Protein 2GVI (pdb70)

Radius of gyration: 20.42 Å; Cα contacts (8 Å, |Δi|>4): 307; chains: 1; bounding box: 55×47×40 Å

Foldseek 3Di:
DDDDLRADPVLCVVLVFFDLLCLLLQLLVQCVVVVHQADPAQFKAKEAADPPDSCSNVSNNCVNRVQDVVRLRYYYPPRPFRKMWIDGPPFFIKIKGFDPVLCVLCVLQVQVVVCVVVPHDRVRRDCVNGSSSSNVVSPDDSVVTIDMDTHDPDDDDTDDDADDWDQAPPPRDTDTPVQFDADPRGTHHPVRVVD

B-factor: mean 34.65, std 9.11, range [14.71, 76.02]

Structure (mmCIF, N/CA/C/O backbone):
data_2GVI
#
_entry.id   2GVI
#
_cell.length_a   78.680
_cell.length_b   97.650
_cell.length_c   75.270
_cell.angle_alpha   90.00
_cell.angle_beta   90.00
_cell.angle_gamma   90.00
#
_symmetry.space_group_name_H-M   'I 2 2 2'
#
loop_
_entity.id
_entity.type
_entity.pdbx_description
1 polymer 'conserved hypothetical protein'
2 non-polymer 'ZINC ION'
3 non-polymer 'UNKNOWN LIGAND'
4 non-polymer 1,2-ETHANEDIOL
5 non-polymer 'ACETIC ACID'
6 water water
#
loop_
_atom_site.group_PDB
_atom_site.id
_atom_site.type_symbol
_atom_site.label_atom_id
_atom_site.label_alt_id
_atom_site.label_comp_id
_atom_site.label_asym_id
_atom_site.label_entity_id
_atom_site.label_seq_id
_atom_site.pdbx_PDB_ins_code
_atom_site.Cartn_x
_atom_site.Cartn_y
_atom_site.Cartn_z
_atom_site.occupancy
_atom_site.B_iso_or_equiv
_atom_site.auth_seq_id
_atom_site.auth_comp_id
_atom_site.auth_asym_id
_atom_site.auth_atom_id
_atom_site.pdbx_PDB_model_num
ATOM 6 N N . GLU A 1 3 ? 38.481 39.776 4.037 1.00 63.75 2 GLU A N 1
ATOM 7 C CA . GLU A 1 3 ? 37.465 39.934 5.110 1.00 63.08 2 GLU A CA 1
ATOM 8 C C . GLU A 1 3 ? 36.273 40.864 4.782 1.00 61.26 2 GLU A C 1
ATOM 9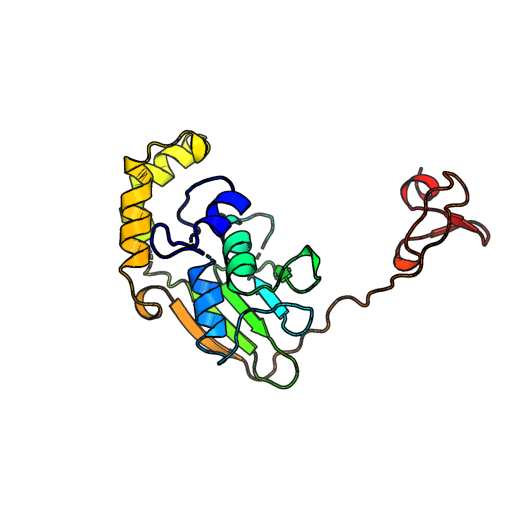 O O . GLU A 1 3 ? 36.304 42.059 5.089 1.00 62.41 2 GLU A O 1
ATOM 11 N N . LYS A 1 4 ? 35.225 40.297 4.181 1.00 57.83 3 LYS A N 1
ATOM 12 C CA . LYS A 1 4 ? 33.985 41.024 3.842 1.00 53.97 3 LYS A CA 1
ATOM 13 C C . LYS A 1 4 ? 32.906 39.978 3.532 1.00 49.89 3 LYS A C 1
ATOM 14 O O . LYS A 1 4 ? 33.182 39.005 2.831 1.00 48.98 3 LYS A O 1
ATOM 17 N N . LEU A 1 5 ? 31.690 40.192 4.033 1.00 45.05 4 LEU A N 1
ATOM 18 C CA . LEU A 1 5 ? 30.620 39.191 3.943 1.00 41.68 4 LEU A CA 1
ATOM 19 C C . LEU A 1 5 ? 29.590 39.389 2.832 1.00 39.99 4 LEU A C 1
ATOM 20 O O . LEU A 1 5 ? 29.201 40.515 2.538 1.00 39.41 4 LEU A O 1
ATOM 25 N N . ASN A 1 6 ? 29.182 38.275 2.219 1.00 38.43 5 ASN A N 1
ATOM 26 C CA . ASN A 1 6 ? 28.100 38.201 1.229 1.00 38.01 5 ASN A CA 1
ATOM 27 C C . ASN A 1 6 ? 27.139 37.174 1.803 1.00 36.27 5 ASN A C 1
ATOM 28 O O . ASN A 1 6 ? 27.527 36.024 1.999 1.00 37.20 5 ASN A O 1
ATOM 33 N N . PHE A 1 7 ? 25.908 37.586 2.111 1.00 35.66 6 PHE A N 1
ATOM 34 C CA . PHE A 1 7 ? 24.907 36.711 2.746 1.00 35.30 6 PHE A CA 1
ATOM 35 C C . PHE A 1 7 ? 25.438 36.091 4.054 1.00 34.56 6 PHE A C 1
ATOM 36 O O . PHE A 1 7 ? 25.212 34.913 4.336 1.00 35.13 6 PHE A O 1
ATOM 44 N N . GLY A 1 8 ? 26.191 36.879 4.819 1.00 33.57 7 GLY A N 1
ATOM 45 C CA . GLY A 1 8 ? 26.767 36.425 6.080 1.00 35.12 7 GLY A CA 1
ATOM 46 C C . GLY A 1 8 ? 27.931 35.448 5.996 1.00 35.58 7 GLY A C 1
ATOM 47 O O . GLY A 1 8 ? 28.386 34.969 7.023 1.00 36.70 7 GLY A O 1
ATOM 48 N N . ILE A 1 9 ? 28.432 35.186 4.787 1.00 35.09 8 ILE A N 1
ATOM 49 C CA . ILE A 1 9 ? 29.521 34.249 4.537 1.00 35.51 8 ILE A CA 1
ATOM 50 C C . ILE A 1 9 ? 30.667 35.071 3.927 1.00 34.45 8 ILE A C 1
ATOM 51 O O . ILE A 1 9 ? 30.392 35.919 3.073 1.00 33.67 8 ILE A O 1
ATOM 56 N N . PRO A 1 10 ? 31.939 34.818 4.329 1.00 36.20 9 PRO A N 1
ATOM 57 C CA . PRO A 1 10 ? 33.002 35.631 3.739 1.00 35.45 9 PRO A CA 1
ATOM 58 C C . PRO A 1 10 ? 33.079 35.499 2.226 1.00 35.97 9 PRO A C 1
ATOM 59 O O . PRO A 1 10 ? 32.885 34.402 1.684 1.00 34.56 9 PRO A O 1
ATOM 63 N N . GLU A 1 11 ? 33.315 36.630 1.561 1.00 37.20 10 GLU A N 1
ATOM 64 C CA . GLU A 1 11 ? 33.416 36.683 0.106 1.00 38.81 10 GLU A CA 1
ATOM 65 C C . GLU A 1 11 ? 34.481 35.729 -0.422 1.00 38.67 10 GLU A C 1
ATOM 66 O O . GLU A 1 11 ? 34.297 35.136 -1.486 1.00 40.80 10 GLU A O 1
ATOM 69 N N . TRP A 1 12 ? 35.575 35.564 0.326 1.00 39.27 11 TRP A N 1
ATOM 70 C CA . TRP A 1 12 ? 36.642 34.647 -0.081 1.00 38.54 11 TRP A CA 1
ATOM 71 C C . TRP A 1 12 ? 36.194 33.192 -0.223 1.00 37.15 11 TRP A C 1
ATOM 72 O O . TRP A 1 12 ? 36.673 32.495 -1.111 1.00 35.87 11 TRP A O 1
ATOM 83 N N . ALA A 1 13 ? 35.284 32.747 0.647 1.00 37.07 12 ALA A N 1
ATOM 84 C CA . ALA A 1 13 ? 34.756 31.379 0.593 1.00 34.04 12 ALA A CA 1
ATOM 85 C C . ALA A 1 13 ? 34.031 31.106 -0.728 1.00 34.25 12 ALA A C 1
ATOM 86 O O . ALA A 1 13 ? 34.122 29.994 -1.265 1.00 32.08 12 ALA A O 1
ATOM 88 N N . PHE A 1 14 ? 33.319 32.112 -1.240 1.00 32.56 13 PHE A N 1
ATOM 89 C CA . PHE A 1 14 ? 32.671 32.020 -2.551 1.00 34.30 13 PHE A CA 1
ATOM 90 C C . PHE A 1 14 ? 33.667 32.000 -3.713 1.00 36.38 13 PHE A C 1
ATOM 91 O O . PHE A 1 14 ? 33.393 31.366 -4.728 1.00 37.56 1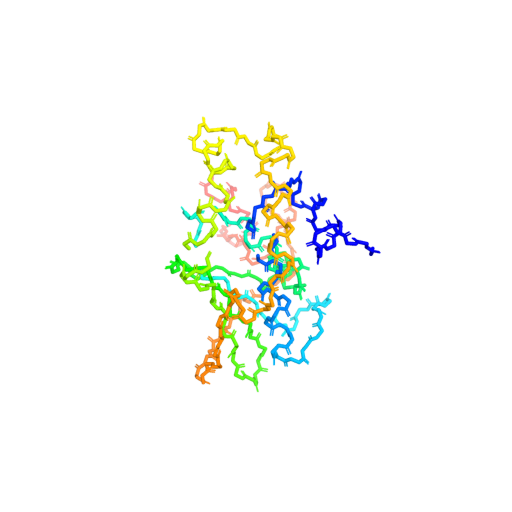3 PHE A O 1
ATOM 99 N N . GLU A 1 15 ? 34.780 32.725 -3.583 1.00 39.82 14 GLU A N 1
ATOM 100 C CA . GLU A 1 15 ? 35.834 32.713 -4.613 1.00 40.22 14 GLU A CA 1
ATOM 101 C C . GLU A 1 15 ? 36.522 31.347 -4.652 1.00 40.22 14 GLU A C 1
ATOM 102 O O . GLU A 1 15 ? 36.847 30.850 -5.735 1.00 40.79 14 GLU A O 1
ATOM 108 N N . PHE A 1 16 ? 36.746 30.746 -3.480 1.00 39.24 15 PHE A N 1
ATOM 109 C CA . PHE A 1 16 ? 37.295 29.402 -3.419 1.00 37.73 15 PHE A CA 1
ATOM 110 C C . PHE A 1 16 ? 36.376 28.398 -4.092 1.00 37.21 15 PHE A C 1
ATOM 111 O O . PHE A 1 16 ? 36.818 27.628 -4.943 1.00 36.51 15 PHE A O 1
ATOM 119 N N . HIS A 1 17 ? 35.101 28.407 -3.700 1.00 36.70 16 HIS A N 1
ATOM 120 C CA . HIS A 1 17 ? 34.127 27.448 -4.213 1.00 36.34 16 HIS A CA 1
ATOM 121 C C . HIS A 1 17 ? 33.790 27.687 -5.695 1.00 36.63 16 HIS A C 1
ATOM 122 O O . HIS A 1 17 ? 33.553 26.721 -6.433 1.00 36.48 16 HIS A O 1
ATOM 129 N N . GLY A 1 18 ? 33.742 28.960 -6.098 1.00 36.76 17 GLY A N 1
ATOM 130 C CA . GLY A 1 18 ? 33.533 29.360 -7.501 1.00 36.60 17 GLY A CA 1
ATOM 131 C C . GLY A 1 18 ? 32.136 29.801 -7.916 1.00 37.22 17 GLY A C 1
ATOM 132 O O . GLY A 1 18 ? 31.980 30.414 -8.981 1.00 36.36 17 GLY A O 1
ATOM 133 N N . HIS A 1 19 ? 31.123 29.495 -7.104 1.00 36.31 18 HIS A N 1
ATOM 134 C CA . HIS A 1 19 ? 29.744 29.842 -7.429 1.00 35.98 18 HIS A CA 1
ATOM 135 C C . HIS A 1 19 ? 28.888 29.957 -6.173 1.00 35.14 18 HIS A C 1
ATOM 136 O O . HIS A 1 19 ? 29.348 29.642 -5.065 1.00 34.57 18 HIS A O 1
ATOM 143 N N . LYS A 1 20 ? 27.645 30.395 -6.375 1.00 33.79 19 LYS A N 1
ATOM 144 C CA . LYS A 1 20 ? 26.650 30.506 -5.317 1.00 33.74 19 LYS A CA 1
ATOM 145 C C . LYS A 1 20 ? 25.711 29.284 -5.387 1.00 33.74 19 LYS A C 1
ATOM 146 O O . LYS A 1 20 ? 25.214 28.915 -6.460 1.00 32.00 19 LYS A O 1
ATOM 152 N N . CYS A 1 21 ? 25.511 28.644 -4.238 1.00 31.53 20 CYS A N 1
ATOM 153 C CA . CYS A 1 21 ? 24.594 27.514 -4.097 1.00 30.44 20 CYS A CA 1
ATOM 154 C C . CYS A 1 21 ? 24.220 27.483 -2.616 1.00 28.17 20 CYS A C 1
ATOM 155 O O . CYS A 1 21 ? 24.862 28.165 -1.831 1.00 27.54 20 CYS A O 1
ATOM 158 N N . PRO A 1 22 ? 23.139 26.779 -2.244 1.00 27.63 21 PRO A N 1
ATOM 159 C CA . PRO A 1 22 ? 22.775 26.742 -0.825 1.00 29.13 21 PRO A CA 1
ATOM 160 C C . PRO A 1 22 ? 23.688 25.931 0.098 1.00 27.88 21 PRO A C 1
ATOM 161 O O . PRO A 1 22 ? 23.828 26.285 1.256 1.00 27.35 21 PRO A O 1
ATOM 165 N N . TYR A 1 23 ? 24.327 24.890 -0.419 1.00 29.61 22 TYR A N 1
ATOM 166 C CA . TYR A 1 23 ? 25.062 23.954 0.426 1.00 28.36 22 TYR A CA 1
ATOM 167 C C . TYR A 1 23 ? 26.403 24.373 0.973 1.00 28.32 22 TYR A C 1
ATOM 168 O O . TYR A 1 23 ? 26.734 23.995 2.099 1.00 25.05 22 TYR A O 1
ATOM 185 N N . PRO A 1 25 ? 27.352 27.569 1.793 1.00 28.27 24 PRO A N 1
ATOM 186 C CA . PRO A 1 25 ? 26.982 28.365 2.970 1.00 26.03 24 PRO A CA 1
ATOM 187 C C . PRO A 1 25 ? 26.474 27.538 4.156 1.00 26.61 24 PRO A C 1
ATOM 188 O O . PRO A 1 25 ? 26.824 27.841 5.298 1.00 27.54 24 PRO A O 1
ATOM 200 N N . GLY A 1 27 ? 27.312 24.481 4.914 1.00 26.01 26 GLY A N 1
ATOM 201 C CA . GLY A 1 27 ? 28.491 23.821 5.454 1.00 25.63 26 GLY A CA 1
ATOM 202 C C . GLY A 1 27 ? 29.348 24.808 6.219 1.00 25.39 26 GLY A C 1
ATOM 203 O O . GLY A 1 27 ? 29.917 24.476 7.259 1.00 23.53 26 GLY A O 1
ATOM 204 N N . TYR A 1 28 ? 29.432 26.028 5.701 1.00 26.96 27 TYR A N 1
ATOM 205 C CA . TYR A 1 28 ? 30.182 27.073 6.367 1.00 26.93 27 TYR A CA 1
ATOM 206 C C . TYR A 1 28 ? 29.543 27.350 7.727 1.00 25.95 27 TYR A C 1
ATOM 207 O O . TYR A 1 28 ? 30.230 27.413 8.774 1.00 26.54 27 TYR A O 1
ATOM 216 N N . ARG A 1 29 ? 28.233 27.533 7.705 1.00 26.44 28 ARG A N 1
ATOM 217 C CA . ARG A 1 29 ? 27.470 27.766 8.921 1.00 25.39 28 ARG A CA 1
ATOM 218 C C . ARG A 1 29 ? 27.629 26.630 9.921 1.00 25.74 28 ARG A C 1
ATOM 219 O O . ARG A 1 29 ? 27.794 26.875 11.111 1.00 25.49 28 ARG A O 1
ATOM 227 N N . ALA A 1 30 ? 27.600 25.396 9.430 1.00 24.67 29 ALA A N 1
ATOM 228 C CA . ALA A 1 30 ? 27.745 24.216 10.291 1.00 26.66 29 ALA A CA 1
ATOM 229 C C . ALA A 1 30 ? 29.129 24.157 10.961 1.00 26.70 29 ALA A C 1
ATOM 230 O O . ALA A 1 30 ? 29.235 23.897 12.163 1.00 25.68 29 ALA A O 1
ATOM 232 N N . GLY A 1 31 ? 30.173 24.399 10.168 1.00 26.70 30 GLY A N 1
ATOM 233 C CA . GLY A 1 31 ? 31.540 24.437 10.671 1.00 27.29 30 GLY A CA 1
ATOM 234 C C . GLY A 1 31 ? 31.741 25.536 11.704 1.00 27.16 30 GLY A C 1
ATOM 235 O O . GLY A 1 31 ? 32.354 25.297 12.743 1.00 27.67 30 GLY A O 1
ATOM 236 N N . SER A 1 32 ? 31.231 26.737 11.418 1.00 28.64 31 SER A N 1
ATOM 237 C CA . SER A 1 32 ? 31.310 27.859 12.363 1.00 28.83 31 SER A CA 1
ATOM 238 C C . SER A 1 32 ? 30.607 27.505 13.671 1.00 27.80 31 SER A C 1
ATOM 239 O O . SER A 1 32 ? 31.132 27.775 14.751 1.00 28.60 31 SER A O 1
ATOM 242 N N . TYR A 1 33 ? 29.426 26.901 13.560 1.00 26.23 32 TYR A N 1
ATOM 243 C CA . TYR A 1 33 ? 28.665 26.519 14.737 1.00 26.41 32 TYR A CA 1
ATOM 244 C C . TYR A 1 33 ? 29.385 25.465 15.574 1.00 24.42 32 TYR A C 1
ATOM 245 O O . TYR A 1 33 ? 29.389 25.561 16.793 1.00 24.82 32 TYR A O 1
ATOM 254 N N . ALA A 1 34 ? 30.022 24.496 14.927 1.00 25.07 33 ALA A N 1
ATOM 255 C CA . ALA A 1 34 ? 30.801 23.481 15.637 1.00 25.87 33 ALA A CA 1
ATOM 256 C C . ALA A 1 34 ? 31.922 24.117 16.473 1.00 27.05 33 ALA A C 1
ATOM 257 O O . ALA A 1 34 ? 32.120 23.737 17.622 1.00 26.28 33 ALA A O 1
ATOM 259 N N . LEU A 1 35 ? 32.611 25.112 15.909 1.00 28.35 34 LEU A N 1
ATOM 260 C CA . LEU A 1 35 ? 33.674 25.845 16.626 1.00 28.86 34 LEU A CA 1
ATOM 261 C C . LEU A 1 35 ? 33.128 26.642 17.820 1.00 29.05 34 LEU A C 1
ATOM 262 O O . LEU A 1 35 ? 33.735 26.617 18.901 1.00 26.55 34 LEU A O 1
ATOM 267 N N . LYS A 1 36 ? 32.026 27.369 17.592 1.00 28.31 35 LYS A N 1
ATOM 268 C CA . LYS A 1 36 ? 31.339 28.149 18.629 1.00 30.36 35 LYS A CA 1
ATOM 269 C C . LYS A 1 36 ? 30.993 27.233 19.801 1.00 29.37 35 LYS A C 1
ATOM 270 O O . LYS A 1 36 ? 31.362 27.534 20.931 1.00 27.32 35 LYS A O 1
ATOM 274 N N . ILE A 1 37 ? 30.345 26.095 19.523 1.00 29.81 36 ILE A N 1
ATOM 275 C CA A ILE A 1 37 ? 29.985 25.110 20.561 0.50 29.51 36 ILE A CA 1
ATOM 276 C CA B ILE A 1 37 ? 29.989 25.150 20.587 0.50 29.94 36 ILE A CA 1
ATOM 277 C C . ILE A 1 37 ? 31.240 24.641 21.300 1.00 29.99 36 ILE A C 1
ATOM 278 O O . ILE A 1 37 ? 31.256 24.583 22.534 1.00 30.30 36 ILE A O 1
ATOM 287 N N . ALA A 1 38 ? 32.282 24.305 20.540 1.00 30.79 37 ALA A N 1
ATOM 288 C CA . ALA A 1 38 ? 33.553 23.829 21.114 1.00 32.87 37 ALA A CA 1
ATOM 289 C C . ALA A 1 38 ? 34.361 24.893 21.855 1.00 33.57 37 ALA A C 1
ATOM 290 O O . ALA A 1 38 ? 35.249 24.540 22.635 1.00 34.99 37 ALA A O 1
ATOM 292 N N . GLY A 1 39 ? 34.077 26.173 21.603 1.00 34.11 38 GLY A N 1
ATOM 293 C CA . GLY A 1 39 ? 34.825 27.277 22.192 1.00 35.54 38 GLY A CA 1
ATOM 294 C C . GLY A 1 39 ? 36.204 27.373 21.558 1.00 37.17 38 GLY A C 1
ATOM 295 O O . GLY A 1 39 ? 37.180 27.663 22.253 1.00 36.66 38 GLY A O 1
ATOM 296 N N . LEU A 1 40 ? 36.273 27.129 20.243 1.00 36.47 39 LEU A N 1
ATOM 297 C CA . LEU A 1 40 ? 37.520 27.123 19.485 1.00 38.45 39 LEU A CA 1
ATOM 298 C C . LEU A 1 40 ? 37.494 28.166 18.385 1.00 39.88 39 LEU A C 1
ATOM 299 O O . LEU A 1 40 ? 36.430 28.552 17.914 1.00 40.33 39 LEU A O 1
ATOM 304 N N . GLU A 1 41 ? 38.681 28.620 18.001 1.00 42.06 40 GLU A N 1
ATOM 305 C CA . GLU A 1 41 ? 38.864 29.563 16.911 1.00 44.26 40 GLU A CA 1
ATOM 306 C C . GLU A 1 41 ? 39.196 28.704 15.718 1.00 44.27 40 GLU A C 1
ATOM 307 O O . GLU A 1 41 ? 39.445 27.512 15.866 1.00 46.21 40 GLU A O 1
ATOM 313 N N . LYS A 1 42 ? 39.211 29.320 14.543 1.00 43.98 41 LYS A N 1
ATOM 314 C CA . LYS A 1 42 ? 39.532 28.643 13.291 1.00 44.33 41 LYS A CA 1
ATOM 315 C C . LYS A 1 42 ? 40.943 28.017 13.335 1.00 44.67 41 LYS A C 1
ATOM 316 O O . LYS A 1 42 ? 41.876 28.607 13.876 1.00 41.58 41 LYS A O 1
ATOM 322 N N . GLU A 1 43 ? 41.074 26.816 12.772 1.00 46.26 42 GLU A N 1
ATOM 323 C CA . GLU A 1 43 ? 42.324 26.059 12.806 1.00 47.25 42 GLU A CA 1
ATOM 324 C C . GLU A 1 43 ? 43.351 26.537 11.761 1.00 48.56 42 GLU A C 1
ATOM 325 O O . GLU A 1 43 ? 43.201 26.289 10.568 1.00 46.57 42 GLU A O 1
ATOM 331 N N . LYS A 1 44 ? 44.411 27.193 12.226 1.00 49.92 43 LYS A N 1
ATOM 332 C CA . LYS A 1 44 ? 45.489 27.661 11.343 1.00 52.38 43 LYS A CA 1
ATOM 333 C C . LYS A 1 44 ? 46.465 26.552 10.909 1.00 53.23 43 LYS A C 1
ATOM 334 O O . LYS A 1 44 ? 47.142 26.693 9.893 1.00 51.23 43 LYS A O 1
ATOM 340 N N . ASP A 1 45 ? 46.550 25.471 11.695 1.00 54.92 44 ASP A N 1
ATOM 341 C CA . ASP A 1 45 ? 47.585 24.444 11.523 1.00 56.09 44 ASP A CA 1
ATOM 342 C C . ASP A 1 45 ? 47.043 22.998 11.450 1.00 56.81 44 ASP A C 1
ATOM 343 O O . ASP A 1 45 ? 46.155 22.766 10.632 1.00 58.19 44 ASP A O 1
ATOM 348 N N . HIS A 1 46 ? 47.535 22.054 12.282 1.00 56.54 45 HIS A N 1
ATOM 349 C CA . HIS A 1 46 ? 47.160 20.619 12.217 1.00 56.51 45 HIS A CA 1
ATOM 350 C C . HIS A 1 46 ? 46.687 19.979 13.564 1.00 55.82 45 HIS A C 1
ATOM 351 O O . HIS A 1 46 ? 46.974 18.804 13.818 1.00 57.22 45 HIS A O 1
ATOM 358 N N . ARG A 1 47 ? 45.917 20.713 14.373 1.00 53.17 46 ARG A N 1
ATOM 359 C CA . ARG A 1 47 ? 45.507 20.287 15.743 1.00 53.04 46 ARG A CA 1
ATOM 360 C C . ARG A 1 47 ? 44.111 19.636 15.941 1.00 48.96 46 ARG A C 1
ATOM 361 O O . ARG A 1 47 ? 43.907 18.846 16.869 1.00 49.17 46 ARG A O 1
ATOM 369 N N . THR A 1 48 ? 43.146 20.046 15.123 1.00 43.48 47 THR A N 1
ATOM 370 C CA . THR A 1 48 ? 41.736 19.655 15.251 1.00 39.00 47 THR A CA 1
ATOM 371 C C . THR A 1 48 ? 41.280 18.925 14.003 1.00 34.13 47 THR A C 1
ATOM 372 O O . THR A 1 48 ? 41.680 19.284 12.903 1.00 34.12 47 THR A O 1
ATOM 376 N N . TYR A 1 49 ? 40.423 17.922 14.178 1.00 32.12 48 TYR A N 1
ATOM 377 C CA . TYR A 1 49 ? 39.908 17.124 13.068 1.00 29.44 48 TYR A CA 1
ATOM 378 C C . TYR A 1 49 ? 38.456 17.433 12.817 1.00 27.54 48 TYR A C 1
ATOM 379 O O . TYR A 1 49 ? 37.715 17.738 13.746 1.00 27.67 48 TYR A O 1
ATOM 388 N N . LEU A 1 50 ? 38.074 17.384 11.546 1.00 27.30 49 LEU A N 1
ATOM 389 C CA . LEU A 1 50 ? 36.694 17.588 11.116 1.00 26.55 49 LEU A CA 1
ATOM 390 C C . LEU A 1 50 ? 36.325 16.413 10.227 1.00 27.03 49 LEU A C 1
ATOM 391 O O . LEU A 1 50 ? 37.022 16.129 9.251 1.00 29.08 49 LEU A O 1
ATOM 396 N N . LEU A 1 51 ? 35.247 15.726 10.579 1.00 26.37 50 LEU A N 1
ATOM 397 C CA . LEU A 1 51 ? 34.770 14.571 9.824 1.00 25.03 50 LEU A CA 1
ATOM 398 C C . LEU A 1 51 ? 33.376 14.881 9.329 1.00 27.08 50 LEU A C 1
ATOM 399 O O . LEU A 1 51 ? 32.520 15.267 10.121 1.00 27.67 50 LEU A O 1
ATOM 404 N N . SER A 1 52 ? 33.168 14.779 8.021 1.00 26.81 51 SER A N 1
ATOM 405 C CA . SER A 1 52 ? 31.842 14.949 7.436 1.00 28.81 51 SER A CA 1
ATOM 406 C C . SER A 1 52 ? 31.190 13.586 7.348 1.00 27.45 51 SER A C 1
ATOM 407 O O . SER A 1 52 ? 31.850 12.592 7.014 1.00 27.17 51 SER A O 1
ATOM 410 N N . GLU A 1 53 ? 29.889 13.528 7.617 1.00 26.15 52 GLU A N 1
ATOM 411 C CA . GLU A 1 53 ? 29.149 12.267 7.485 1.00 26.65 52 GLU A CA 1
ATOM 412 C C . GLU A 1 53 ? 28.647 11.975 6.061 1.00 26.85 52 GLU A C 1
ATOM 413 O O . GLU A 1 53 ? 27.927 10.987 5.847 1.00 28.13 52 GLU A O 1
ATOM 427 N N . SER A 1 55 ? 29.282 11.073 1.863 1.00 27.04 54 SER A N 1
ATOM 428 C CA . SER A 1 55 ? 30.102 10.138 1.096 1.00 28.26 54 SER A CA 1
ATOM 429 C C . SER A 1 55 ? 30.374 10.797 -0.254 1.00 27.63 54 SER A C 1
ATOM 430 O O . SER A 1 55 ? 29.715 11.790 -0.594 1.00 28.55 54 SER A O 1
ATOM 433 N N . PRO A 1 56 ? 31.356 10.271 -1.017 1.00 29.22 55 PRO A N 1
ATOM 434 C CA . PRO A 1 56 ? 31.598 10.771 -2.380 1.00 30.68 55 PRO A CA 1
ATOM 435 C C . PRO A 1 56 ? 30.439 10.580 -3.369 1.00 29.72 55 PRO A C 1
ATOM 436 O O . PRO A 1 56 ? 30.389 11.275 -4.386 1.00 30.19 55 PRO A O 1
ATOM 440 N N . GLU A 1 57 ? 29.527 9.640 -3.100 1.00 29.49 56 GLU A N 1
ATOM 441 C CA . GLU A 1 57 ? 28.344 9.438 -3.947 1.00 28.77 56 GLU A CA 1
ATOM 442 C C . GLU A 1 57 ? 27.221 10.437 -3.714 1.00 29.77 56 GLU A C 1
ATOM 443 O O . GLU A 1 57 ? 26.239 10.421 -4.447 1.00 30.54 56 GLU A O 1
ATOM 449 N N . ASP A 1 58 ? 27.341 11.304 -2.711 1.00 28.81 57 ASP A N 1
ATOM 450 C CA . ASP A 1 58 ? 26.272 12.246 -2.425 1.00 28.74 57 ASP A CA 1
ATOM 451 C C . ASP A 1 58 ? 26.419 13.467 -3.288 1.00 31.60 57 ASP A C 1
ATOM 452 O O . ASP A 1 58 ? 27.521 13.966 -3.475 1.00 32.45 57 ASP A O 1
ATOM 465 N N . ASN A 1 60 ? 25.552 17.469 -3.566 1.00 35.86 59 ASN A N 1
ATOM 466 C CA . ASN A 1 60 ? 25.619 18.498 -2.519 1.00 32.34 59 ASN A CA 1
ATOM 467 C C . ASN A 1 60 ? 26.876 18.458 -1.642 1.00 31.61 59 ASN A C 1
ATOM 468 O O . ASN A 1 60 ? 26.883 19.008 -0.541 1.00 32.68 59 ASN A O 1
ATOM 473 N N . GLY A 1 61 ? 27.946 17.855 -2.164 1.00 31.00 60 GLY A N 1
ATOM 474 C CA . GLY A 1 61 ? 29.237 17.783 -1.472 1.00 31.83 60 GLY A CA 1
ATOM 475 C C . GLY A 1 61 ? 29.884 19.144 -1.251 1.00 31.77 60 GLY A C 1
ATOM 476 O O . GLY A 1 61 ? 30.879 19.242 -0.539 1.00 32.25 60 GLY A O 1
ATOM 477 N N . CYS A 1 62 ? 29.374 20.174 -1.937 1.00 32.68 61 CYS A N 1
ATOM 478 C CA . CYS A 1 62 ? 29.718 21.586 -1.713 1.00 33.68 61 CYS A CA 1
ATOM 479 C C . CYS A 1 62 ? 29.653 21.962 -0.216 1.00 31.18 61 CYS A C 1
ATOM 480 O O . CYS A 1 62 ? 30.356 22.863 0.220 1.00 28.53 61 CYS A O 1
ATOM 483 N N . PHE A 1 63 ? 28.763 21.294 0.533 1.00 29.02 62 PHE A N 1
ATOM 484 C CA . PHE A 1 63 ? 28.703 21.353 2.017 1.00 28.90 62 PHE A CA 1
ATOM 485 C C . PHE A 1 63 ? 30.090 21.185 2.655 1.00 27.09 62 PHE A C 1
ATOM 486 O O . PHE A 1 63 ? 30.428 21.869 3.607 1.00 25.83 62 PHE A O 1
ATOM 494 N N . ASN A 1 64 ? 30.883 20.271 2.108 1.00 27.34 63 ASN A N 1
ATOM 495 C CA . ASN A 1 64 ? 32.229 19.979 2.604 1.00 29.66 63 ASN A CA 1
ATOM 496 C C . ASN A 1 64 ? 33.251 21.091 2.341 1.00 28.08 63 ASN A C 1
ATOM 497 O O . ASN A 1 64 ? 34.127 21.311 3.177 1.00 27.04 63 ASN A O 1
ATOM 502 N N . ASP A 1 65 ? 33.130 21.800 1.217 1.00 27.20 64 ASP A N 1
ATOM 503 C CA . ASP A 1 65 ? 33.984 22.973 0.974 1.00 26.93 64 ASP A CA 1
ATOM 504 C C . ASP A 1 65 ? 33.731 24.033 2.037 1.00 27.50 64 ASP A C 1
ATOM 505 O O . ASP A 1 65 ? 34.678 24.582 2.592 1.00 28.18 64 ASP A O 1
ATOM 510 N N . GLY A 1 66 ? 32.456 24.318 2.308 1.00 27.93 65 GLY A N 1
ATOM 511 C CA . GLY A 1 66 ? 32.068 25.292 3.320 1.00 26.48 65 GLY A CA 1
ATOM 512 C C . GLY A 1 66 ? 32.568 24.949 4.712 1.00 26.31 65 GLY A C 1
ATOM 513 O O . GLY A 1 66 ? 33.117 25.808 5.394 1.00 25.92 65 GLY A O 1
ATOM 514 N N . ALA A 1 67 ? 32.398 23.682 5.101 1.00 25.88 66 ALA A N 1
ATOM 515 C CA . ALA A 1 67 ? 32.860 23.163 6.400 1.00 27.31 66 ALA A CA 1
ATOM 516 C C . ALA A 1 67 ? 34.372 23.356 6.593 1.00 26.84 66 ALA A C 1
ATOM 517 O O . ALA A 1 67 ? 34.830 23.812 7.666 1.00 25.72 66 ALA A O 1
ATOM 519 N N . GLN A 1 68 ? 35.138 23.018 5.555 1.00 26.77 67 GLN A N 1
ATOM 520 C CA . GLN A 1 68 ? 36.584 23.207 5.602 1.00 27.20 67 GLN A CA 1
ATOM 521 C C . GLN A 1 68 ? 36.927 24.681 5.693 1.00 26.74 67 GLN A C 1
ATOM 522 O O . GLN A 1 68 ? 37.788 25.074 6.488 1.00 28.70 67 GLN A O 1
ATOM 528 N N . ALA A 1 69 ? 36.229 25.485 4.894 1.00 27.63 68 ALA A N 1
ATOM 529 C CA . ALA A 1 69 ? 36.434 26.933 4.855 1.00 27.35 68 ALA A CA 1
ATOM 530 C C . ALA A 1 69 ? 36.181 27.646 6.201 1.00 28.82 68 ALA A C 1
ATOM 531 O O . ALA A 1 69 ? 36.955 28.524 6.597 1.00 28.02 68 ALA A O 1
ATOM 533 N N . ALA A 1 70 ? 35.127 27.242 6.909 1.00 27.53 69 ALA A N 1
ATOM 534 C CA . ALA A 1 70 ? 34.775 27.834 8.212 1.00 26.11 69 ALA A CA 1
ATOM 535 C C . ALA A 1 70 ? 35.676 27.437 9.370 1.00 27.44 69 ALA A C 1
ATOM 536 O O . ALA A 1 70 ? 35.846 28.212 10.316 1.00 26.72 69 ALA A O 1
ATOM 538 N N . THR A 1 71 ? 36.217 26.220 9.317 1.00 28.00 70 THR A N 1
ATOM 539 C CA . THR A 1 71 ? 36.994 25.642 10.418 1.00 27.92 70 THR A CA 1
ATOM 540 C C . THR A 1 71 ? 38.505 25.661 10.294 1.00 28.21 70 THR A C 1
ATOM 541 O O . THR A 1 71 ? 39.203 25.576 11.304 1.00 29.39 70 THR A O 1
ATOM 545 N N . GLY A 1 72 ? 39.014 25.740 9.066 1.00 27.90 71 GLY A N 1
ATOM 546 C CA . GLY A 1 72 ? 40.440 25.610 8.830 1.00 28.05 71 GLY A CA 1
ATOM 547 C 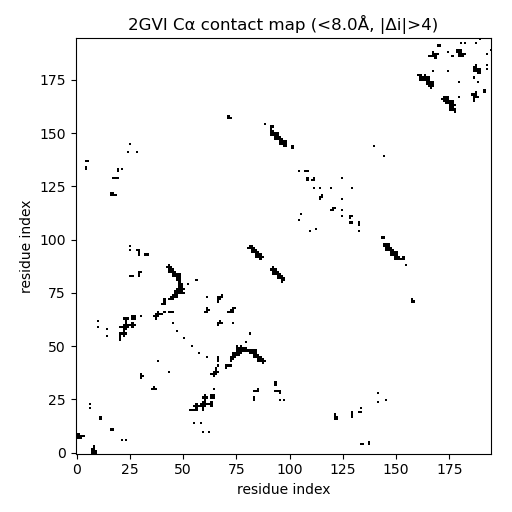C . GLY A 1 72 ? 40.891 24.152 8.861 1.00 26.72 71 GLY A C 1
ATOM 548 O O . GLY A 1 72 ? 42.074 23.893 8.748 1.00 27.00 71 GLY A O 1
ATOM 549 N N . CYS A 1 73 ? 39.964 23.191 9.007 1.00 28.42 72 CYS A N 1
A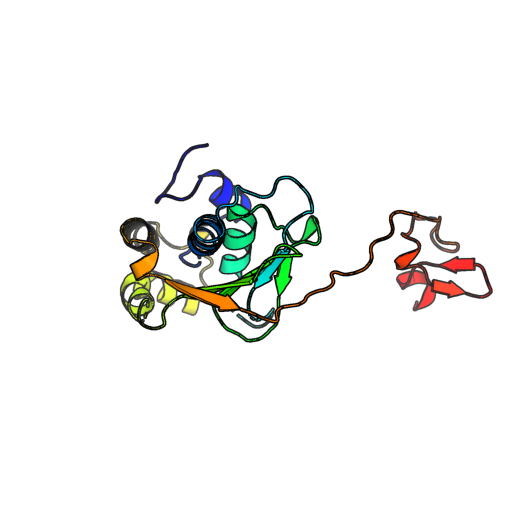TOM 550 C CA . CYS A 1 73 ? 40.266 21.759 9.005 1.00 27.86 72 CYS A CA 1
ATOM 551 C C . CYS A 1 73 ? 40.120 21.335 7.561 1.00 28.95 72 CYS A C 1
ATOM 552 O O . CYS A 1 73 ? 39.047 20.957 7.133 1.00 28.00 72 CYS A O 1
ATOM 555 N N . THR A 1 74 ? 41.202 21.431 6.796 1.00 27.70 73 THR A N 1
ATOM 556 C CA . THR A 1 74 ? 41.131 21.166 5.359 1.00 27.58 73 THR A CA 1
ATOM 557 C C . THR A 1 74 ? 41.621 19.780 4.995 1.00 26.17 73 THR A C 1
ATOM 558 O O . THR A 1 74 ? 42.384 19.153 5.727 1.00 26.24 73 THR A O 1
ATOM 562 N N . TYR A 1 75 ? 41.173 19.327 3.830 1.00 30.07 74 TYR A N 1
ATOM 563 C CA . TYR A 1 75 ? 41.557 18.051 3.259 1.00 29.82 74 TYR A CA 1
ATOM 564 C C . TYR A 1 75 ? 43.086 17.991 3.019 1.00 32.32 74 TYR A C 1
ATOM 565 O O . TYR A 1 75 ? 43.723 16.982 3.356 1.00 33.08 74 TYR A O 1
ATOM 574 N N . GLY A 1 76 ? 43.662 19.076 2.494 1.00 31.24 75 GLY A N 1
ATOM 575 C CA . GLY A 1 76 ? 45.115 19.178 2.222 1.00 32.62 75 GLY A CA 1
ATOM 576 C C . GLY A 1 76 ? 45.984 19.052 3.461 1.00 33.63 75 GLY A C 1
ATOM 577 O O . GLY A 1 76 ? 47.029 18.394 3.455 1.00 33.90 75 GLY A O 1
ATOM 578 N N . LYS A 1 77 ? 45.538 19.662 4.555 1.00 32.36 76 LYS A N 1
ATOM 579 C CA . LYS A 1 77 ? 46.246 19.546 5.823 1.00 31.36 76 LYS A CA 1
ATOM 580 C C . LYS A 1 77 ? 46.073 18.180 6.525 1.00 31.44 76 LYS A C 1
ATOM 581 O O . LYS A 1 77 ? 46.662 17.968 7.577 1.00 33.34 76 LYS A O 1
ATOM 587 N N . GLY A 1 78 ? 45.301 17.250 5.960 1.00 29.47 77 GLY A N 1
ATOM 588 C CA . GLY A 1 78 ? 45.081 15.934 6.585 1.00 30.16 77 GLY A CA 1
ATOM 589 C C . GLY A 1 78 ? 44.113 15.980 7.768 1.00 30.12 77 GLY A C 1
ATOM 590 O O . GLY A 1 78 ? 44.082 15.060 8.576 1.00 30.68 77 GLY A O 1
ATOM 591 N N . LEU A 1 79 ? 43.310 17.043 7.851 1.00 29.16 78 LEU A N 1
ATOM 592 C CA . LEU A 1 79 ? 42.368 17.281 8.956 1.00 30.55 78 LEU A CA 1
ATOM 593 C C . LEU A 1 79 ? 40.885 17.097 8.606 1.00 29.58 78 LEU A C 1
ATOM 594 O O . LEU A 1 79 ? 40.039 17.204 9.495 1.00 33.19 78 LEU A O 1
ATOM 599 N N . PHE A 1 80 ? 40.573 16.868 7.334 1.00 30.06 79 PHE A N 1
ATOM 600 C CA . PHE A 1 80 ? 39.203 16.687 6.879 1.00 29.13 79 PHE A CA 1
ATOM 601 C C . PHE A 1 80 ? 39.044 15.320 6.240 1.00 30.55 79 PHE A C 1
ATOM 602 O O . PHE A 1 80 ? 39.869 14.935 5.419 1.00 30.23 79 PHE A O 1
ATOM 610 N N . SER A 1 81 ? 37.980 14.598 6.608 1.00 31.31 80 SER A N 1
ATOM 611 C CA . SER A 1 81 ? 37.691 13.278 6.040 1.00 30.04 80 SER A CA 1
ATOM 612 C C . SER A 1 81 ? 36.191 13.045 5.990 1.00 31.51 80 SER A C 1
ATOM 613 O O . SER A 1 81 ? 35.422 13.747 6.654 1.00 27.92 80 SER A O 1
ATOM 616 N N . LEU A 1 82 ? 35.786 12.076 5.170 1.00 30.44 81 LEU A N 1
ATOM 617 C CA . LEU A 1 82 ? 34.374 11.702 5.022 1.00 30.88 81 LEU A CA 1
ATOM 618 C C . LEU A 1 82 ? 34.151 10.348 5.679 1.00 31.06 81 LEU A C 1
ATOM 619 O O . LEU A 1 82 ? 34.981 9.449 5.518 1.00 30.35 81 LEU A O 1
ATOM 624 N N . LEU A 1 83 ? 33.036 10.188 6.386 1.00 28.45 82 LEU A N 1
ATOM 625 C CA . LEU A 1 83 ? 32.694 8.902 7.038 1.00 29.52 82 LEU A CA 1
ATOM 626 C C . LEU A 1 83 ? 31.792 7.991 6.181 1.00 30.14 82 LEU A C 1
ATOM 627 O O . LEU A 1 83 ? 31.721 6.777 6.428 1.00 28.64 82 LEU A O 1
ATOM 632 N N . GLY A 1 84 ? 31.099 8.570 5.204 1.00 29.44 83 GLY A N 1
ATOM 633 C CA . GLY A 1 84 ? 30.278 7.806 4.273 1.00 29.64 83 GLY A CA 1
ATOM 634 C C . GLY A 1 84 ? 28.898 7.377 4.726 1.00 30.34 83 GLY A C 1
ATOM 635 O O . GLY A 1 84 ? 28.337 6.434 4.174 1.00 31.45 83 GLY A O 1
ATOM 636 N N . TYR A 1 85 ? 28.329 8.074 5.705 1.00 29.19 84 TYR A N 1
ATOM 637 C CA . TYR A 1 85 ? 27.011 7.715 6.227 1.00 28.66 84 TYR A CA 1
ATOM 638 C C . TYR A 1 85 ? 25.842 8.353 5.464 1.00 29.17 84 TYR A C 1
ATOM 639 O O . TYR A 1 85 ? 24.686 7.969 5.684 1.00 26.60 84 TYR A O 1
ATOM 648 N N . GLY A 1 86 ? 26.126 9.339 4.610 1.00 27.56 85 GLY A N 1
ATOM 649 C CA . GLY A 1 86 ? 25.077 10.019 3.868 1.00 28.83 85 GLY A CA 1
ATOM 650 C C . GLY A 1 86 ? 24.222 10.977 4.665 1.00 27.46 85 GLY A C 1
ATOM 651 O O . GLY A 1 86 ? 23.069 11.179 4.312 1.00 26.96 85 GLY A O 1
ATOM 652 N N . LYS A 1 87 ? 24.788 11.599 5.701 1.00 27.39 86 LYS A N 1
ATOM 653 C CA . LYS A 1 87 ? 24.063 12.570 6.529 1.00 27.72 86 LYS A CA 1
ATOM 654 C C . LYS A 1 87 ? 24.691 13.945 6.342 1.00 27.02 86 LYS A C 1
ATOM 655 O O . LYS A 1 87 ? 25.904 14.045 6.191 1.00 27.15 86 LYS A O 1
ATOM 661 N N . LEU A 1 88 ? 23.879 14.998 6.406 1.00 28.67 87 LEU A N 1
ATOM 662 C CA . LEU A 1 88 ? 24.385 16.369 6.406 1.00 26.93 87 LEU A CA 1
ATOM 663 C C . LEU A 1 88 ? 24.775 16.652 7.856 1.00 26.87 87 LEU A C 1
ATOM 664 O O . LEU A 1 88 ? 24.023 17.280 8.605 1.00 24.48 87 LEU A O 1
ATOM 669 N N . ALA A 1 89 ? 25.945 16.143 8.247 1.00 25.00 88 ALA A N 1
ATOM 670 C CA . ALA A 1 89 ? 26.473 16.313 9.581 1.00 25.50 88 ALA A CA 1
ATOM 671 C C . ALA A 1 89 ? 27.992 16.383 9.595 1.00 25.99 88 ALA A C 1
ATOM 672 O O . ALA A 1 89 ? 28.658 15.854 8.704 1.00 27.25 88 ALA A O 1
ATOM 674 N N . LEU A 1 90 ? 28.504 17.072 10.609 1.00 26.32 89 LEU A N 1
ATOM 675 C CA . LEU A 1 90 ? 29.934 17.190 10.865 1.00 24.20 89 LEU A CA 1
ATOM 676 C C . LEU A 1 90 ? 30.222 16.754 12.284 1.00 24.34 89 LEU A C 1
ATOM 677 O O . LEU A 1 90 ? 29.368 16.902 13.177 1.00 24.96 89 LEU A O 1
ATOM 682 N N . ILE A 1 91 ? 31.4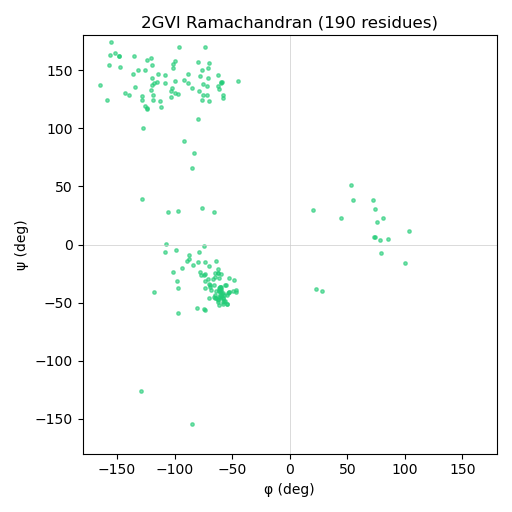24 16.222 12.488 1.00 25.48 90 ILE A N 1
ATOM 683 C CA . ILE A 1 91 ? 31.950 15.864 13.794 1.00 27.44 90 ILE A CA 1
ATOM 684 C C . ILE A 1 91 ? 33.272 16.619 13.928 1.00 27.01 90 ILE A C 1
ATOM 685 O O . ILE A 1 91 ? 34.174 16.409 13.115 1.00 26.16 90 ILE A O 1
ATOM 690 N N . LEU A 1 92 ? 33.347 17.527 14.899 1.00 29.03 91 LEU A N 1
ATOM 691 C CA . LEU A 1 92 ? 34.572 18.263 15.209 1.00 29.95 91 LEU A CA 1
ATOM 692 C C . LEU A 1 92 ? 35.218 17.518 16.369 1.00 31.47 91 LEU A C 1
ATOM 693 O O . LEU A 1 92 ? 34.558 17.240 17.369 1.00 29.61 91 LEU A O 1
ATOM 698 N N . TYR A 1 93 ? 36.499 17.193 16.248 1.00 31.56 92 TYR A N 1
ATOM 699 C CA . TYR A 1 93 ? 37.174 16.428 17.286 1.00 33.04 92 TYR A CA 1
ATOM 700 C C . TYR A 1 93 ? 38.570 16.939 17.519 1.00 34.31 92 TYR A C 1
ATOM 701 O O . TYR A 1 93 ? 39.332 17.120 16.582 1.00 32.23 92 TYR A O 1
ATOM 710 N N . ARG A 1 94 ? 38.875 17.203 18.781 1.00 37.18 93 ARG A N 1
ATOM 711 C CA . ARG A 1 94 ? 40.198 17.621 19.183 1.00 41.05 93 ARG A CA 1
ATOM 712 C C . ARG A 1 94 ? 40.585 16.621 20.265 1.00 40.53 93 ARG A C 1
ATOM 713 O O . ARG A 1 94 ? 39.864 16.506 21.257 1.00 38.19 93 ARG A O 1
ATOM 721 N N . PRO A 1 95 ? 41.674 15.843 20.055 1.00 43.46 94 PRO A N 1
ATOM 722 C CA . PRO A 1 95 ? 42.066 14.844 21.063 1.00 44.21 94 PRO A CA 1
ATOM 723 C C . PRO A 1 95 ? 42.046 15.343 22.511 1.00 44.13 94 PRO A C 1
ATOM 724 O O . PRO A 1 95 ? 42.393 16.502 22.777 1.00 43.91 94 PRO A O 1
ATOM 728 N N . GLY A 1 96 ? 41.586 14.481 23.416 1.00 44.48 95 GLY A N 1
ATOM 729 C CA . GLY A 1 96 ? 41.463 14.821 24.834 1.00 45.14 95 GLY A CA 1
ATOM 730 C C . GLY A 1 96 ? 40.168 15.523 25.218 1.00 45.11 95 GLY A C 1
ATOM 731 O O . GLY A 1 96 ? 40.017 15.924 26.369 1.00 44.33 95 GLY A O 1
ATOM 732 N N . ARG A 1 97 ? 39.242 15.680 24.266 1.00 44.38 96 ARG A N 1
ATOM 733 C CA . ARG A 1 97 ? 37.934 16.304 24.517 1.00 43.81 96 ARG A CA 1
ATOM 734 C C . ARG A 1 97 ? 36.865 15.482 23.851 1.00 41.47 96 ARG A C 1
ATOM 735 O O . ARG A 1 97 ? 37.153 14.675 22.967 1.00 41.87 96 ARG A O 1
ATOM 743 N N . LYS A 1 98 ? 35.630 15.693 24.285 1.00 39.88 97 LYS A N 1
ATOM 744 C CA . LYS A 1 98 ? 34.487 15.031 23.683 1.00 39.20 97 LYS A CA 1
ATOM 745 C C . LYS A 1 98 ? 34.275 15.666 22.300 1.00 35.02 97 LYS A C 1
ATOM 746 O O . LYS A 1 98 ? 34.401 16.882 22.146 1.00 33.40 97 LYS A O 1
ATOM 752 N N . ALA A 1 99 ? 34.019 14.827 21.299 1.00 31.86 98 ALA A N 1
ATOM 753 C CA . ALA A 1 99 ? 33.739 15.290 19.945 1.00 30.30 98 ALA A CA 1
ATOM 754 C C . ALA A 1 99 ? 32.354 15.937 19.944 1.00 28.94 98 ALA A C 1
ATOM 755 O O . ALA A 1 99 ? 31.515 15.586 20.778 1.00 29.84 98 ALA A O 1
ATOM 757 N N . ILE A 1 100 ? 32.147 16.894 19.041 1.00 27.71 99 ILE A N 1
ATOM 758 C CA . ILE A 1 100 ? 30.878 17.591 18.887 1.00 27.93 99 ILE A CA 1
ATOM 759 C C . ILE A 1 100 ? 30.293 17.192 17.537 1.00 27.70 99 ILE A C 1
ATOM 760 O O . ILE A 1 100 ? 30.956 17.368 16.523 1.00 27.35 99 ILE A O 1
ATOM 765 N N . ARG A 1 101 ? 29.073 16.654 17.519 1.00 25.96 100 ARG A N 1
ATOM 766 C CA . ARG A 1 101 ? 28.396 16.341 16.262 1.00 24.50 100 ARG A CA 1
ATOM 767 C C . ARG A 1 101 ? 27.350 17.418 15.993 1.00 26.50 100 ARG A C 1
ATOM 768 O O . ARG A 1 101 ? 26.591 17.749 16.894 1.00 24.95 100 ARG A O 1
ATOM 776 N N . VAL A 1 102 ? 27.314 17.950 14.771 1.00 25.61 101 VAL A N 1
ATOM 777 C CA . VAL A 1 102 ? 26.324 18.959 14.354 1.00 26.84 101 VAL A CA 1
ATOM 778 C C . VAL A 1 102 ? 25.520 18.350 13.209 1.00 27.50 101 VAL A C 1
ATOM 779 O O . VAL A 1 102 ? 26.115 17.860 12.256 1.00 28.05 101 VAL A O 1
ATOM 783 N N . HIS A 1 103 ? 24.191 18.371 13.303 1.00 27.45 102 HIS A N 1
ATOM 784 C CA . HIS A 1 103 ? 23.325 17.837 12.253 1.00 26.40 102 HIS A CA 1
ATOM 785 C C . HIS A 1 103 ? 22.420 18.913 11.707 1.00 25.86 102 HIS A C 1
ATOM 786 O O . HIS A 1 103 ? 21.838 19.672 12.474 1.00 27.17 102 HIS A O 1
ATOM 793 N N . VAL A 1 104 ? 22.270 18.953 10.385 1.00 27.44 103 VAL A N 1
ATOM 794 C CA . VAL A 1 104 ? 21.327 19.853 9.739 1.00 25.77 103 VAL A CA 1
ATOM 795 C C . VAL A 1 104 ? 19.954 19.218 9.960 1.00 27.58 103 VAL A C 1
ATOM 796 O O . VAL A 1 104 ? 19.744 18.052 9.609 1.00 27.32 103 VAL A O 1
ATOM 800 N N . ARG A 1 105 ? 19.037 19.978 10.548 1.00 25.07 104 ARG A N 1
ATOM 801 C CA . ARG A 1 105 ? 17.685 19.504 10.821 1.00 25.45 104 ARG A CA 1
ATOM 802 C C . ARG A 1 105 ? 16.924 19.079 9.556 1.00 26.62 104 ARG A C 1
ATOM 803 O O . ARG A 1 105 ? 17.023 19.751 8.525 1.00 25.52 104 ARG A O 1
ATOM 811 N N . ASN A 1 106 ? 16.180 17.972 9.647 1.00 26.20 105 ASN A N 1
ATOM 812 C CA . ASN A 1 106 ? 15.281 17.542 8.575 1.00 26.34 105 ASN A CA 1
ATOM 813 C C . ASN A 1 106 ? 14.268 18.652 8.266 1.00 25.42 105 ASN A C 1
ATOM 814 O O . ASN A 1 106 ? 14.005 18.947 7.106 1.00 24.09 105 ASN A O 1
ATOM 819 N N . SER A 1 107 ? 13.716 19.277 9.307 1.00 26.02 106 SER A N 1
ATOM 820 C CA . SER A 1 107 ? 12.744 20.365 9.122 1.00 27.32 106 SER A CA 1
ATOM 821 C C . SER A 1 107 ? 13.315 21.544 8.328 1.00 27.41 106 SER A C 1
ATOM 822 O O . SER A 1 107 ? 12.588 22.153 7.540 1.00 27.67 106 SER A O 1
ATOM 825 N N . PHE A 1 108 ? 14.598 21.856 8.537 1.00 28.51 107 PHE A N 1
ATOM 826 C CA . PHE A 1 108 ? 15.279 22.891 7.753 1.00 26.89 107 PHE A CA 1
ATOM 827 C C . PHE A 1 108 ? 15.379 22.424 6.296 1.00 28.02 107 PHE A C 1
ATOM 828 O O . PHE A 1 108 ? 15.160 23.213 5.381 1.00 25.54 107 PHE A O 1
ATOM 844 N N . ASP A 1 110 ? 13.372 20.400 4.711 1.00 27.53 109 ASP A N 1
ATOM 845 C CA . ASP A 1 110 ? 12.041 20.465 4.131 1.00 27.03 109 ASP A CA 1
ATOM 846 C C . ASP A 1 110 ? 11.696 21.880 3.687 1.00 27.92 109 ASP A C 1
ATOM 847 O O . ASP A 1 110 ? 11.107 22.060 2.622 1.00 28.09 109 ASP A O 1
ATOM 852 N N . GLU A 1 111 ? 12.081 22.869 4.482 1.00 26.22 110 GLU A N 1
ATOM 853 C CA . GLU A 1 111 ? 11.823 24.267 4.141 1.00 29.29 110 GLU A CA 1
ATOM 854 C C . GLU A 1 111 ? 12.739 24.740 3.010 1.00 27.98 110 GLU A C 1
ATOM 855 O O . GLU A 1 111 ? 12.317 25.529 2.166 1.00 24.91 110 GLU A O 1
ATOM 861 N N . LEU A 1 112 ? 13.990 24.280 3.012 1.00 28.16 111 LEU A N 1
ATOM 862 C CA . LEU A 1 112 ? 14.918 24.599 1.924 1.00 29.11 111 LEU A CA 1
ATOM 863 C C . LEU A 1 112 ? 14.385 24.087 0.583 1.00 29.93 111 LEU A C 1
ATOM 864 O O . LEU A 1 112 ? 14.529 24.769 -0.422 1.00 29.52 111 LEU A O 1
ATOM 869 N N . SER A 1 113 ? 13.786 22.895 0.565 1.00 31.46 112 SER A N 1
ATOM 870 C CA . SER A 1 113 ? 13.255 22.338 -0.676 1.00 33.83 112 SER A CA 1
ATOM 871 C C . SER A 1 113 ? 12.187 23.253 -1.286 1.00 32.57 112 SER A C 1
ATOM 872 O O . SER A 1 113 ? 12.153 23.434 -2.497 1.00 31.13 112 SER A O 1
ATOM 875 N N . THR A 1 114 ? 11.359 23.860 -0.437 1.00 32.21 113 THR A N 1
ATOM 876 C CA . THR A 1 114 ? 10.328 24.796 -0.871 1.00 34.05 113 THR A CA 1
ATOM 877 C C . THR A 1 114 ? 10.962 26.126 -1.266 1.00 33.62 113 THR A C 1
ATOM 878 O O . THR A 1 114 ? 10.780 26.600 -2.386 1.00 33.99 113 THR A O 1
ATOM 882 N N . ARG A 1 115 ? 11.709 26.701 -0.328 1.00 32.99 114 ARG A N 1
ATOM 883 C CA . ARG A 1 115 ? 12.401 27.991 -0.486 1.00 33.56 114 ARG A CA 1
ATOM 884 C C . ARG A 1 115 ? 13.291 28.061 -1.720 1.00 32.46 114 ARG A C 1
ATOM 885 O O . ARG A 1 115 ? 13.334 29.082 -2.393 1.00 35.32 114 ARG A O 1
ATOM 893 N N . ALA A 1 116 ? 14.013 26.976 -1.985 1.00 30.54 115 ALA A N 1
ATOM 894 C CA . ALA A 1 116 ? 14.930 26.892 -3.116 1.00 29.99 115 ALA A CA 1
ATOM 895 C C . ALA A 1 116 ? 14.405 26.022 -4.280 1.00 28.95 115 ALA A C 1
ATOM 896 O O . ALA A 1 116 ? 15.203 25.482 -5.035 1.00 28.82 115 ALA A O 1
ATOM 898 N N . SER A 1 117 ? 13.085 25.906 -4.452 1.00 29.63 116 SER A N 1
ATOM 899 C CA . SER A 1 117 ? 12.545 25.065 -5.538 1.00 30.09 116 SER A CA 1
ATOM 900 C C . SER A 1 117 ? 12.999 25.558 -6.926 1.00 29.70 116 SER A C 1
ATOM 901 O O . SER A 1 117 ? 13.311 24.739 -7.784 1.00 29.95 116 SER A O 1
ATOM 904 N N . ASP A 1 118 ? 13.063 26.877 -7.124 1.00 28.69 117 ASP A N 1
ATOM 905 C CA . ASP A 1 118 ? 13.572 27.434 -8.389 1.00 29.32 117 ASP A CA 1
ATOM 906 C C . ASP A 1 118 ? 14.997 26.977 -8.698 1.00 29.62 117 ASP A C 1
ATOM 907 O O . ASP A 1 118 ? 15.281 26.459 -9.797 1.00 26.93 117 ASP A O 1
ATOM 912 N N . PHE A 1 119 ? 15.874 27.158 -7.708 1.00 30.51 118 PHE A N 1
ATOM 913 C CA . PHE A 1 119 ? 17.272 26.755 -7.807 1.00 29.75 118 PHE A CA 1
ATOM 914 C C . PHE A 1 119 ? 17.409 25.259 -8.097 1.00 31.04 118 PHE A C 1
ATOM 915 O O . PHE A 1 119 ? 18.144 24.860 -9.010 1.00 30.45 118 PHE A O 1
ATOM 923 N N . PHE A 1 120 ? 16.709 24.436 -7.319 1.00 29.96 119 PHE A N 1
ATOM 924 C CA . PHE A 1 120 ? 16.773 22.994 -7.517 1.00 29.91 119 PHE A CA 1
ATOM 925 C C . PHE A 1 120 ? 16.163 22.507 -8.835 1.00 28.73 119 PHE A C 1
ATOM 926 O O . PHE A 1 120 ? 16.620 21.493 -9.361 1.00 30.42 119 PHE A O 1
ATOM 934 N N . ARG A 1 121 ? 15.163 23.217 -9.361 1.00 28.80 120 ARG A N 1
ATOM 935 C CA . ARG A 1 121 ? 14.582 22.881 -10.658 1.00 30.55 120 ARG A CA 1
ATOM 936 C C . ARG A 1 121 ? 15.652 23.108 -11.716 1.00 30.58 120 ARG A C 1
ATOM 937 O O . ARG A 1 121 ? 15.798 22.266 -12.589 1.00 30.52 120 ARG A O 1
ATOM 945 N N . TYR A 1 122 ? 16.378 24.235 -11.644 1.00 29.79 121 TYR A N 1
ATOM 946 C CA . TYR A 1 122 ? 17.498 24.481 -12.573 1.00 28.49 121 TYR A CA 1
ATOM 947 C C . TYR A 1 122 ? 18.533 23.363 -12.503 1.00 28.83 121 TYR A C 1
ATOM 948 O O . TYR A 1 122 ? 18.942 22.841 -13.533 1.00 29.47 121 TYR A O 1
ATOM 957 N N . ARG A 1 123 ? 18.946 22.997 -11.291 1.00 29.55 122 ARG A N 1
ATOM 958 C CA . ARG A 1 123 ? 19.930 21.930 -11.105 1.00 31.83 122 ARG A CA 1
ATOM 959 C C . ARG A 1 123 ? 19.459 20.575 -11.636 1.00 34.48 122 ARG A C 1
ATOM 960 O O . ARG A 1 123 ? 20.257 19.844 -12.220 1.00 35.46 122 ARG A O 1
ATOM 968 N N . LYS A 1 124 ? 18.175 20.255 -11.441 1.00 37.09 123 LYS A N 1
ATOM 969 C CA . LYS A 1 124 ? 17.565 19.012 -11.960 1.00 38.83 123 LYS A CA 1
ATOM 970 C C . LYS A 1 124 ? 17.637 18.939 -13.495 1.00 37.63 123 LYS A C 1
ATOM 971 O O . LYS A 1 124 ? 17.816 17.856 -14.056 1.00 37.71 123 LYS A O 1
ATOM 977 N N . GLN A 1 125 ? 17.477 20.084 -14.165 1.00 36.08 124 GLN A N 1
ATOM 978 C CA . GLN A 1 125 ? 17.591 20.156 -15.621 1.00 34.16 124 GLN A CA 1
ATOM 979 C C . GLN A 1 125 ? 19.046 20.057 -16.109 1.00 32.35 124 GLN A C 1
ATOM 980 O O . GLN A 1 125 ? 19.284 19.824 -17.293 1.00 34.87 124 GLN A O 1
ATOM 986 N N . GLY A 1 126 ? 20.013 20.226 -15.213 1.00 31.60 125 GLY A N 1
ATOM 987 C CA . GLY A 1 126 ? 21.431 20.121 -15.541 1.00 30.37 125 GLY A CA 1
ATOM 988 C C . GLY A 1 126 ? 22.187 21.429 -15.664 1.00 30.56 125 GLY A C 1
ATOM 989 O O . GLY A 1 126 ? 23.317 21.428 -16.142 1.00 31.44 125 GLY A O 1
ATOM 990 N N . TYR A 1 127 ? 21.587 22.543 -15.244 1.00 29.97 126 TYR A N 1
ATOM 991 C CA . TYR A 1 127 ? 22.263 23.828 -15.325 1.00 29.64 126 TYR A CA 1
ATOM 992 C C . TYR A 1 127 ? 23.233 23.914 -14.179 1.00 30.88 126 TYR A C 1
ATOM 993 O O . TYR A 1 127 ? 22.885 23.621 -13.047 1.00 29.68 126 TYR A O 1
ATOM 1002 N N . GLU A 1 128 ? 24.453 24.318 -14.481 1.00 32.90 127 GLU A N 1
ATOM 1003 C CA . GLU A 1 128 ? 25.446 24.483 -13.457 1.00 33.88 127 GLU A CA 1
ATOM 1004 C C . GLU A 1 128 ? 25.132 25.793 -12.723 1.00 34.84 127 GLU A C 1
ATOM 1005 O O . GLU A 1 128 ? 24.566 26.702 -13.342 1.00 32.78 127 GLU A O 1
ATOM 1011 N N . PRO A 1 129 ? 25.472 25.889 -11.409 1.00 36.56 128 PRO A N 1
ATOM 1012 C CA . PRO A 1 129 ? 25.203 27.089 -10.594 1.00 34.61 128 PRO A CA 1
ATOM 1013 C C . PRO A 1 129 ? 25.574 28.433 -11.210 1.00 32.28 128 PRO A C 1
ATOM 1014 O O . PRO A 1 129 ? 24.815 29.392 -11.076 1.00 29.68 128 PRO A O 1
ATOM 1018 N N . SER A 1 130 ? 26.703 28.507 -11.914 1.00 32.24 129 SER A N 1
ATOM 1019 C CA . SER A 1 130 ? 27.106 29.769 -12.552 1.00 31.23 129 SER A CA 1
ATOM 1020 C C . SER A 1 130 ? 26.103 30.254 -13.623 1.00 31.99 129 SER A C 1
ATOM 1021 O O . SER A 1 130 ? 26.004 31.458 -13.874 1.00 33.63 129 SER A O 1
ATOM 1024 N N . GLU A 1 131 ? 25.333 29.323 -14.203 1.00 32.09 130 GLU A N 1
ATOM 1025 C CA . GLU A 1 131 ? 24.331 29.630 -15.232 1.00 32.09 130 GLU A CA 1
ATOM 1026 C C . GLU A 1 131 ? 22.968 30.004 -14.650 1.00 29.44 130 GLU A C 1
ATOM 1027 O O . GLU A 1 131 ? 22.080 30.406 -15.398 1.00 29.61 130 GLU A O 1
ATOM 1033 N N . ILE A 1 132 ? 22.784 29.835 -13.340 1.00 27.61 131 ILE A N 1
ATOM 1034 C CA . ILE A 1 132 ? 21.498 30.062 -12.696 1.00 26.88 131 ILE A CA 1
ATOM 1035 C C . ILE A 1 132 ? 21.358 31.541 -12.348 1.00 26.76 131 ILE A C 1
ATOM 1036 O O . ILE A 1 132 ? 22.310 32.108 -11.825 1.00 26.44 131 ILE A O 1
ATOM 1041 N N . PRO A 1 133 ? 20.192 32.165 -12.639 1.00 27.46 132 PRO A N 1
ATOM 1042 C CA . PRO A 1 133 ? 20.027 33.587 -12.296 1.00 28.04 132 PRO A CA 1
ATOM 1043 C C . PRO A 1 133 ? 20.115 33.894 -10.798 1.00 28.81 132 PRO A C 1
ATOM 1044 O O . PRO A 1 133 ? 19.656 33.096 -9.985 1.00 25.62 132 PRO A O 1
ATOM 1048 N N . ALA A 1 134 ? 20.670 35.063 -10.461 1.00 29.79 133 ALA A N 1
ATOM 1049 C CA . ALA A 1 134 ? 20.828 35.498 -9.067 1.00 29.58 133 ALA A CA 1
ATOM 1050 C C . ALA A 1 134 ? 19.510 35.511 -8.290 1.00 30.12 133 ALA A C 1
ATOM 1051 O O . ALA A 1 134 ? 19.492 35.194 -7.107 1.00 29.98 133 ALA A O 1
ATOM 1053 N N . GLY A 1 135 ? 18.414 35.843 -8.972 1.00 29.51 134 GLY A N 1
ATOM 1054 C CA . GLY A 1 135 ? 17.073 35.824 -8.392 1.00 29.42 134 GLY A CA 1
ATOM 1055 C C . GLY A 1 135 ? 16.609 34.474 -7.867 1.00 28.86 134 GLY A C 1
ATOM 1056 O O . GLY A 1 135 ? 15.749 34.422 -6.987 1.00 30.82 134 GLY A O 1
ATOM 1057 N N . ALA A 1 136 ? 17.162 33.385 -8.406 1.00 28.36 135 ALA A N 1
ATOM 1058 C CA . ALA A 1 136 ? 16.850 32.042 -7.941 1.00 28.54 135 ALA A CA 1
ATOM 1059 C C . ALA A 1 136 ? 17.684 31.604 -6.728 1.00 30.38 135 ALA A C 1
ATOM 1060 O O . ALA A 1 136 ? 17.296 30.660 -6.054 1.00 33.45 135 ALA A O 1
ATOM 1062 N N . ILE A 1 137 ? 18.801 32.280 -6.450 1.00 29.13 136 ILE A N 1
ATOM 1063 C CA . ILE A 1 137 ? 19.709 31.890 -5.361 1.00 29.15 136 ILE A CA 1
ATOM 1064 C C . ILE A 1 137 ? 19.878 32.920 -4.238 1.00 28.56 136 ILE A C 1
ATOM 1065 O O . ILE A 1 137 ? 19.930 32.544 -3.065 1.00 27.28 136 ILE A O 1
ATOM 1070 N N . ASP A 1 138 ? 19.972 34.201 -4.578 1.00 27.50 137 ASP A N 1
ATOM 1071 C CA . ASP A 1 138 ? 20.155 35.246 -3.562 1.00 27.89 137 ASP A CA 1
ATOM 1072 C C . ASP A 1 138 ? 19.090 35.257 -2.435 1.00 28.77 137 ASP A C 1
ATOM 1073 O O . ASP A 1 138 ? 19.464 35.385 -1.269 1.00 29.29 137 ASP A O 1
ATOM 1078 N N . PRO A 1 139 ? 17.782 35.095 -2.764 1.00 28.71 138 PRO A N 1
ATOM 1079 C CA . PRO A 1 139 ? 16.797 35.039 -1.672 1.00 29.79 138 PRO A CA 1
ATOM 1080 C C . PRO A 1 139 ? 16.946 33.816 -0.747 1.00 28.81 138 PRO A C 1
ATOM 1081 O O . PRO A 1 139 ? 16.596 33.896 0.433 1.00 28.32 138 PRO A O 1
ATOM 1085 N N . VAL A 1 140 ? 17.482 32.712 -1.270 1.00 29.82 139 VAL A N 1
ATOM 1086 C CA . VAL A 1 140 ? 17.725 31.522 -0.459 1.00 29.13 139 VAL A CA 1
ATOM 1087 C C . VAL A 1 140 ? 18.877 31.809 0.510 1.00 29.09 139 VAL A C 1
ATOM 1088 O O . VAL A 1 140 ? 18.777 31.510 1.702 1.00 29.08 139 VAL A O 1
ATOM 1092 N N . LEU A 1 141 ? 19.956 32.406 0.006 1.00 28.62 140 LEU A N 1
ATOM 1093 C CA . LEU A 1 141 ? 21.102 32.740 0.859 1.00 28.07 140 LEU A CA 1
ATOM 1094 C C . LEU A 1 141 ? 20.759 33.806 1.896 1.00 27.88 140 LEU A C 1
ATOM 1095 O O . LEU A 1 141 ? 21.271 33.745 3.015 1.00 26.20 140 LEU A O 1
ATOM 1100 N N . GLU A 1 142 ? 19.900 34.759 1.528 1.00 28.69 141 GLU A N 1
ATOM 1101 C CA . GLU A 1 142 ? 19.416 35.769 2.474 1.00 31.29 141 GLU A CA 1
ATOM 1102 C C . GLU A 1 142 ? 18.627 35.106 3.607 1.00 30.63 141 GLU A C 1
ATOM 1103 O O . GLU A 1 142 ? 18.847 35.412 4.774 1.00 32.58 141 GLU A O 1
ATOM 1109 N N . TRP A 1 143 ? 17.710 34.212 3.243 1.00 30.35 142 TRP A N 1
ATOM 1110 C CA . TRP A 1 143 ? 16.929 33.442 4.206 1.00 29.73 142 TRP A CA 1
ATOM 1111 C C . TRP A 1 143 ? 17.824 32.651 5.168 1.00 29.85 142 TRP A C 1
ATOM 1112 O O . TRP A 1 143 ? 17.628 32.731 6.376 1.00 29.82 142 TRP A O 1
ATOM 1123 N N . ILE A 1 144 ? 18.806 31.925 4.633 1.00 28.53 143 ILE A N 1
ATOM 1124 C CA . ILE A 1 144 ? 19.748 31.154 5.467 1.00 29.08 143 ILE A CA 1
ATOM 1125 C C . ILE A 1 144 ? 20.480 32.084 6.456 1.00 30.28 143 ILE A C 1
ATOM 1126 O O . ILE A 1 144 ? 20.548 31.767 7.648 1.00 30.63 143 ILE A O 1
ATOM 1131 N N . SER A 1 145 ? 20.973 33.233 5.977 1.00 29.17 144 SER A N 1
ATOM 1132 C CA . SER A 1 145 ? 21.639 34.220 6.852 1.00 30.69 144 SER A CA 1
ATOM 1133 C C . SER A 1 145 ? 20.739 34.829 7.952 1.00 30.21 144 SER A C 1
ATOM 1134 O O . SER A 1 145 ? 21.251 35.301 8.965 1.00 29.05 144 SER A O 1
ATOM 1137 N N . SER A 1 146 ? 19.423 34.829 7.741 1.00 30.57 145 SER A N 1
ATOM 1138 C CA . SER A 1 146 ? 18.463 35.341 8.725 1.00 29.48 145 SER A CA 1
ATOM 1139 C C . SER A 1 146 ? 18.174 34.3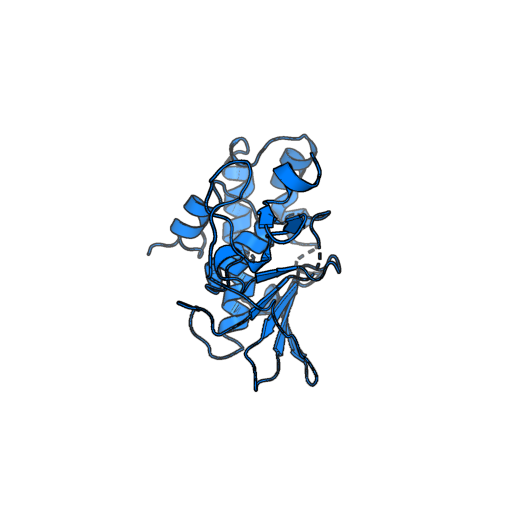47 9.848 1.00 29.46 145 SER A C 1
ATOM 1140 O O . SER A 1 146 ? 17.598 34.738 10.860 1.00 28.24 145 SER A O 1
ATOM 1143 N N . LEU A 1 147 ? 18.542 33.071 9.675 1.00 28.70 146 LEU A N 1
ATOM 1144 C CA . LEU A 1 147 ? 18.248 32.055 10.680 1.00 28.44 146 LEU A CA 1
ATOM 1145 C C . LEU A 1 147 ? 19.340 31.967 11.724 1.00 29.20 146 LEU A C 1
ATOM 1146 O O . LEU A 1 147 ? 20.502 32.153 11.410 1.00 28.58 146 LEU A O 1
ATOM 1151 N N . GLU A 1 148 ? 18.955 31.655 12.961 1.00 29.83 147 GLU A N 1
ATOM 1152 C CA . GLU A 1 148 ? 19.899 31.444 14.047 1.00 29.72 147 GLU A CA 1
ATOM 1153 C C . GLU A 1 148 ? 20.429 30.039 13.847 1.00 27.79 147 GLU A C 1
ATOM 1154 O O . GLU A 1 148 ? 19.768 29.205 13.214 1.00 26.79 147 GLU A O 1
ATOM 1160 N N . ASP A 1 149 ? 21.603 29.760 14.394 1.00 28.62 148 ASP A N 1
ATOM 1161 C CA . ASP A 1 149 ? 22.207 28.425 14.282 1.00 29.60 148 ASP A CA 1
ATOM 1162 C C . ASP A 1 149 ? 21.251 27.326 14.740 1.00 28.69 148 ASP A C 1
ATOM 1163 O O . ASP A 1 149 ? 21.132 26.283 14.110 1.00 26.53 148 ASP A O 1
ATOM 1168 N N . GLU A 1 150 ? 20.549 27.610 15.834 1.00 30.00 149 GLU A N 1
ATOM 1169 C CA . GLU A 1 150 ? 19.569 26.700 16.420 1.00 30.21 149 GLU A CA 1
ATOM 1170 C C . GLU A 1 150 ? 18.400 26.374 15.487 1.00 29.74 149 GLU A C 1
ATOM 1171 O O . GLU A 1 150 ? 17.814 25.319 15.607 1.00 28.67 149 GLU A O 1
ATOM 1177 N N . GLU A 1 151 ? 18.035 27.282 14.586 1.00 29.62 150 GLU A N 1
ATOM 1178 C CA . GLU A 1 151 ? 16.951 27.023 13.640 1.00 28.48 150 GLU A CA 1
ATOM 1179 C C . GLU A 1 151 ? 17.377 26.050 12.522 1.00 28.68 150 GLU A C 1
ATOM 1180 O O . GLU A 1 151 ? 16.535 25.356 11.954 1.00 28.79 150 GLU A O 1
ATOM 1186 N N . ILE A 1 152 ? 18.674 25.997 12.221 1.00 28.07 151 ILE A N 1
ATOM 1187 C CA . ILE A 1 152 ? 19.219 25.131 11.157 1.00 27.33 151 ILE A CA 1
ATOM 1188 C C . ILE A 1 152 ? 19.784 23.806 11.671 1.00 27.60 151 ILE A C 1
ATOM 1189 O O . ILE A 1 152 ? 19.632 22.760 10.999 1.00 25.80 151 ILE A O 1
ATOM 1194 N N . PHE A 1 153 ? 20.430 23.858 12.849 1.00 27.64 152 PHE A N 1
ATOM 1195 C CA . PHE A 1 153 ? 21.161 22.730 13.406 1.00 28.03 152 PHE A CA 1
ATOM 1196 C C . PHE A 1 153 ? 20.799 22.241 14.802 1.00 27.49 152 PHE A C 1
ATOM 1197 O O . PHE A 1 153 ? 20.277 22.983 15.645 1.00 27.14 152 PHE A O 1
ATOM 1205 N N . GLU A 1 154 ? 21.174 20.985 15.036 1.00 27.11 153 GLU A N 1
ATOM 1206 C CA . GLU A 1 154 ? 21.126 20.349 16.348 1.00 26.41 153 GLU A CA 1
ATOM 1207 C C . GLU A 1 154 ? 22.563 19.959 16.628 1.00 27.27 153 GLU A C 1
ATOM 1208 O O . GLU A 1 154 ? 23.366 19.864 15.698 1.00 27.92 153 GLU A O 1
ATOM 1214 N N . TYR A 1 155 ? 22.892 19.724 17.892 1.00 25.83 154 TYR A N 1
ATOM 1215 C CA . TYR A 1 155 ? 24.217 19.221 18.225 1.00 27.08 154 TYR A CA 1
ATOM 1216 C C . TYR A 1 155 ? 24.192 18.334 19.436 1.00 27.84 154 TYR A C 1
ATOM 1217 O O . TYR A 1 155 ? 23.223 18.335 20.214 1.00 24.84 154 TYR A O 1
ATOM 1226 N N . ARG A 1 156 ? 25.263 17.560 19.578 1.00 29.27 155 ARG A N 1
ATOM 1227 C CA . ARG A 1 156 ? 25.483 16.780 20.780 1.00 30.54 155 ARG A CA 1
ATOM 1228 C C . ARG A 1 156 ? 26.950 16.459 20.934 1.00 29.27 155 ARG A C 1
ATOM 1229 O O . ARG 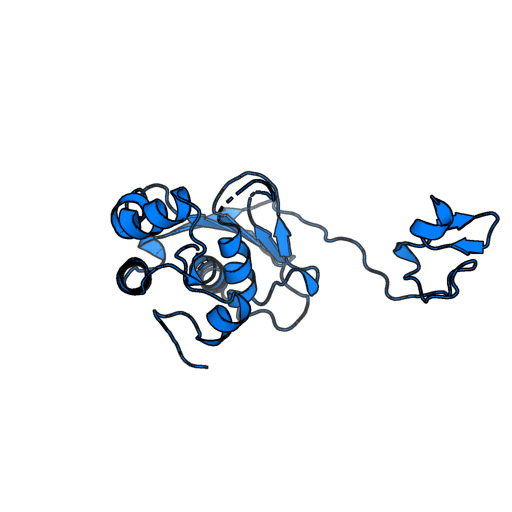A 1 156 ? 27.695 16.442 19.946 1.00 26.64 155 ARG A O 1
ATOM 1233 N N . GLU A 1 157 ? 27.351 16.244 22.182 1.00 29.28 156 GLU A N 1
ATOM 1234 C CA . GLU A 1 157 ? 28.698 15.777 22.500 1.00 31.13 156 GLU A CA 1
ATOM 1235 C C . GLU A 1 157 ? 28.660 14.266 22.466 1.00 33.72 156 GLU A C 1
ATOM 1236 O O . GLU A 1 157 ? 27.699 13.658 22.962 1.00 33.93 156 GLU A O 1
ATOM 1242 N N . ILE A 1 158 ? 29.702 13.669 21.894 1.00 34.57 157 ILE A N 1
ATOM 1243 C CA . ILE A 1 158 ? 29.837 12.222 21.813 1.00 39.15 157 ILE A CA 1
ATOM 1244 C C . ILE A 1 158 ? 30.841 11.885 22.901 1.00 41.18 157 ILE A C 1
ATOM 1245 O O . ILE A 1 158 ? 31.870 12.544 23.006 1.00 42.25 157 ILE A O 1
ATOM 1250 N N . ASP A 1 159 ? 30.558 10.857 23.696 1.00 45.69 158 ASP A N 1
ATOM 1251 C CA . ASP A 1 159 ? 31.416 10.497 24.841 1.00 48.43 158 ASP A CA 1
ATOM 1252 C C . ASP A 1 159 ? 32.679 9.692 24.525 1.00 48.83 158 ASP A C 1
ATOM 1253 O O . ASP A 1 159 ? 33.798 10.103 24.900 1.00 49.77 158 ASP A O 1
ATOM 1258 N N . GLY A 1 160 ? 32.503 8.556 23.852 1.00 48.37 159 GLY A N 1
ATOM 1259 C CA . GLY A 1 160 ? 33.621 7.653 23.534 1.00 48.55 159 GLY A CA 1
ATOM 1260 C C . GLY A 1 160 ? 34.250 7.770 22.157 1.00 48.17 159 GLY A C 1
ATOM 1261 O O . GLY A 1 160 ? 34.796 6.783 21.659 1.00 48.36 159 GLY A O 1
ATOM 1262 N N . PHE A 1 161 ? 34.207 8.961 21.554 1.00 47.52 160 PHE A N 1
ATOM 1263 C CA . PHE A 1 161 ? 34.741 9.165 20.203 1.00 45.94 160 PHE A CA 1
ATOM 1264 C C . PHE A 1 161 ? 36.261 9.122 20.151 1.00 46.57 160 PHE A C 1
ATOM 1265 O O . PHE A 1 161 ? 36.940 9.798 20.928 1.00 47.10 160 PHE A O 1
ATOM 1273 N N . THR A 1 162 ? 36.769 8.307 19.235 1.00 46.85 161 THR A N 1
ATOM 1274 C CA . THR A 1 162 ? 38.200 8.189 18.993 1.00 47.98 161 THR A CA 1
ATOM 1275 C C . THR A 1 162 ? 38.395 8.168 17.495 1.00 45.88 161 THR A C 1
ATOM 1276 O O . THR A 1 162 ? 37.565 7.653 16.745 1.00 44.64 161 THR A O 1
ATOM 1280 N N . PHE A 1 163 ? 39.510 8.738 17.074 1.00 45.82 162 PHE A N 1
ATOM 1281 C CA . PHE A 1 163 ? 39.855 8.827 15.679 1.00 44.74 162 PHE A CA 1
ATOM 1282 C C . PHE A 1 163 ? 41.354 9.034 15.615 1.00 45.70 162 PHE A C 1
ATOM 1283 O O . PHE A 1 163 ? 41.875 9.965 16.241 1.00 47.23 162 PHE A O 1
ATOM 1291 N N . GLU A 1 164 ? 42.035 8.152 14.887 1.00 45.90 163 GLU A N 1
ATOM 1292 C CA . GLU A 1 164 ? 43.477 8.238 14.698 1.00 46.89 163 GLU A CA 1
ATOM 1293 C C . GLU A 1 164 ? 43.685 8.573 13.224 1.00 45.02 163 GLU A C 1
ATOM 1294 O O . GLU A 1 164 ? 43.267 7.802 12.360 1.00 44.11 163 GLU A O 1
ATOM 1297 N N . PRO A 1 165 ? 44.301 9.734 12.920 1.00 44.35 164 PRO A N 1
ATOM 1298 C CA . PRO A 1 165 ? 44.491 10.055 11.513 1.00 44.59 164 PRO A CA 1
ATOM 1299 C C . PRO A 1 165 ? 45.599 9.204 10.888 1.00 43.58 164 PRO A C 1
ATOM 1300 O O . PRO A 1 165 ? 46.352 8.526 11.590 1.00 39.85 164 PRO A O 1
ATOM 1304 N N . VAL A 1 166 ? 45.687 9.286 9.570 1.00 44.88 165 VAL A N 1
ATOM 1305 C CA . VAL A 1 166 ? 46.667 8.554 8.789 1.00 45.74 165 VAL A CA 1
ATOM 1306 C C . VAL A 1 166 ? 48.083 8.988 9.212 1.00 44.79 165 VAL A C 1
ATOM 1307 O O . VAL A 1 166 ? 48.331 10.181 9.384 1.00 44.98 165 VAL A O 1
ATOM 1311 N N . LYS A 1 167 ? 48.985 8.023 9.419 1.00 43.17 166 LYS A N 1
ATOM 1312 C CA . LYS A 1 167 ? 50.387 8.314 9.786 1.00 42.53 166 LYS A CA 1
ATOM 1313 C C . LYS A 1 167 ? 51.093 8.918 8.569 1.00 40.66 166 LYS A C 1
ATOM 1314 O O . LYS A 1 167 ? 51.111 8.295 7.508 1.00 40.68 166 LYS A O 1
ATOM 1320 N N . LYS A 1 168 ? 51.667 10.115 8.725 1.00 39.93 167 LYS A N 1
ATOM 1321 C CA . LYS A 1 168 ? 52.333 10.828 7.625 1.00 38.66 167 LYS A CA 1
ATOM 1322 C C . LYS A 1 168 ? 53.855 10.733 7.663 1.00 35.88 167 LYS A C 1
ATOM 1323 O O . LYS A 1 168 ? 54.459 10.603 8.738 1.00 35.33 167 LYS A O 1
ATOM 1329 N N . ASN A 1 169 ? 54.455 10.823 6.473 1.00 32.11 168 ASN A N 1
ATOM 1330 C CA . ASN A 1 169 ? 55.902 10.725 6.278 1.00 29.95 168 ASN A CA 1
ATOM 1331 C C . ASN A 1 169 ? 56.314 11.706 5.178 1.00 28.48 168 ASN A C 1
ATOM 1332 O O . ASN A 1 169 ? 55.725 11.724 4.097 1.00 26.55 168 ASN A O 1
ATOM 1337 N N . GLY A 1 170 ? 57.335 12.503 5.461 1.00 28.24 169 GLY A N 1
ATOM 1338 C CA . GLY A 1 170 ? 57.849 13.484 4.520 1.00 29.41 169 GLY A CA 1
ATOM 1339 C C . GLY A 1 170 ? 59.077 13.089 3.739 1.00 28.94 169 GLY A C 1
ATOM 1340 O O . GLY A 1 170 ? 59.497 13.861 2.895 1.00 30.03 169 GLY A O 1
ATOM 1341 N N . ALA A 1 171 ? 59.668 11.920 4.015 1.00 28.62 170 ALA A N 1
ATOM 1342 C CA . ALA A 1 171 ? 60.878 11.483 3.329 1.00 27.11 170 ALA A CA 1
ATOM 1343 C C . ALA A 1 171 ? 60.563 11.113 1.887 1.00 27.70 170 ALA A C 1
ATOM 1344 O O . ALA A 1 171 ? 59.484 10.567 1.617 1.00 23.45 170 ALA A O 1
ATOM 1346 N N . LYS A 1 172 ? 61.494 11.434 0.982 1.00 28.68 171 LYS A N 1
ATOM 1347 C CA . LYS A 1 172 ? 61.350 11.200 -0.459 1.00 32.63 171 LYS A CA 1
ATOM 1348 C C . LYS A 1 172 ? 62.607 10.521 -1.012 1.00 33.62 171 LYS A C 1
ATOM 1349 O O . LYS A 1 172 ? 63.693 10.697 -0.457 1.00 35.68 171 LYS A O 1
ATOM 1355 N N . VAL A 1 173 ? 62.437 9.719 -2.071 1.00 31.99 172 VAL A N 1
ATOM 1356 C CA A VAL A 1 173 ? 63.545 9.055 -2.756 0.50 30.36 172 VAL A CA 1
ATOM 1357 C CA B VAL A 1 173 ? 63.540 9.028 -2.756 0.50 31.50 172 VAL A CA 1
ATOM 1358 C C . VAL A 1 173 ? 63.290 9.121 -4.253 1.00 30.09 172 VAL A C 1
ATOM 1359 O O . VAL A 1 173 ? 62.141 9.172 -4.679 1.00 29.55 172 VAL A O 1
ATOM 1366 N N . ARG A 1 174 ? 64.361 9.148 -5.043 1.00 31.15 173 ARG A N 1
ATOM 1367 C CA A ARG A 1 174 ? 64.219 9.160 -6.498 0.50 31.15 173 ARG A CA 1
ATOM 1368 C CA B ARG A 1 174 ? 64.243 9.148 -6.499 0.50 31.66 173 ARG A CA 1
ATOM 1369 C C . ARG A 1 174 ? 63.776 7.761 -6.928 1.00 30.48 173 ARG A C 1
ATOM 1370 O O . ARG A 1 174 ? 64.362 6.765 -6.519 1.00 31.53 173 ARG A O 1
ATOM 1385 N N . CYS A 1 175 ? 62.705 7.685 -7.711 1.00 28.78 174 CYS A N 1
ATOM 1386 C CA . CYS A 1 175 ? 62.242 6.399 -8.240 1.00 28.53 174 CYS A CA 1
ATOM 1387 C C . CYS A 1 175 ? 63.339 5.819 -9.129 1.00 28.47 174 CYS A C 1
ATOM 1388 O O . CYS A 1 175 ? 63.928 6.542 -9.933 1.00 27.92 174 CYS A O 1
ATOM 1391 N N . ASP A 1 176 ? 63.599 4.517 -8.993 1.00 29.15 175 ASP A N 1
ATOM 1392 C CA . ASP A 1 176 ? 64.659 3.861 -9.764 1.00 30.56 175 ASP A CA 1
ATOM 1393 C C . ASP A 1 176 ? 64.426 3.831 -11.288 1.00 29.15 175 ASP A C 1
ATOM 1394 O O . ASP A 1 176 ? 65.389 3.737 -12.031 1.00 30.60 175 ASP A O 1
ATOM 1399 N N . VAL A 1 177 ? 63.172 3.917 -11.735 1.00 28.77 176 VAL A N 1
ATOM 1400 C CA . VAL A 1 177 ? 62.803 3.840 -13.157 1.00 29.46 176 VAL A CA 1
ATOM 1401 C C . VAL A 1 177 ? 62.634 5.223 -13.784 1.00 29.46 176 VAL A C 1
ATOM 1402 O O . VAL A 1 177 ? 63.319 5.535 -14.755 1.00 29.96 176 VAL A O 1
ATOM 1406 N N . CYS A 1 178 ? 61.726 6.037 -13.247 1.00 29.45 177 CYS A N 1
ATOM 1407 C CA . CYS A 1 178 ? 61.486 7.388 -13.802 1.00 28.54 177 CYS A CA 1
ATOM 1408 C C . CYS A 1 178 ? 62.357 8.512 -13.230 1.00 28.56 177 CYS A C 1
ATOM 1409 O O . CYS A 1 178 ? 62.369 9.601 -13.799 1.00 29.80 177 CYS A O 1
ATOM 1412 N N . GLY A 1 179 ? 63.046 8.288 -12.108 1.00 29.63 178 GLY A N 1
ATOM 1413 C CA . GLY A 1 179 ? 63.888 9.333 -11.494 1.00 29.38 178 GLY A CA 1
ATOM 1414 C C . GLY A 1 179 ? 63.176 10.406 -10.672 1.00 28.47 178 GLY A C 1
ATOM 1415 O O . GLY A 1 179 ? 63.835 11.214 -10.017 1.00 29.66 178 GLY A O 1
ATOM 1416 N N . GLU A 1 180 ? 61.844 10.419 -10.677 1.00 26.63 179 GLU A N 1
ATOM 1417 C CA . GLU A 1 180 ? 61.080 11.449 -9.970 1.00 26.68 179 GLU A CA 1
ATOM 1418 C C . GLU A 1 180 ? 61.080 11.206 -8.477 1.00 25.60 179 GLU A C 1
ATOM 1419 O O . GLU A 1 180 ? 60.996 10.057 -8.056 1.00 26.51 179 GLU A O 1
ATOM 1425 N N . TYR A 1 181 ? 61.234 12.274 -7.690 1.00 25.77 180 TYR A N 1
ATOM 1426 C CA . TYR A 1 181 ? 61.122 12.158 -6.237 1.00 25.68 180 TYR A CA 1
ATOM 1427 C C . TYR A 1 181 ? 59.759 11.594 -5.900 1.00 25.42 180 TYR A C 1
ATOM 1428 O O . TYR A 1 181 ? 58.738 12.106 -6.384 1.00 27.06 180 TYR A O 1
ATOM 1437 N N . THR A 1 182 ? 59.770 10.543 -5.081 1.00 25.51 181 THR A N 1
ATOM 1438 C CA . THR A 1 182 ? 58.579 9.820 -4.659 1.00 25.62 181 THR A CA 1
ATOM 1439 C C . THR A 1 182 ? 58.601 9.723 -3.147 1.00 27.53 181 THR A C 1
ATOM 1440 O O . THR A 1 182 ? 59.617 9.317 -2.587 1.00 29.18 181 THR A O 1
ATOM 1444 N N . TYR A 1 183 ? 57.514 10.121 -2.493 1.00 26.07 182 TYR A N 1
ATOM 1445 C CA . TYR A 1 183 ? 57.398 9.974 -1.041 1.00 27.72 182 TYR A CA 1
ATOM 1446 C C . TYR A 1 183 ? 57.560 8.500 -0.702 1.00 27.19 182 TYR A C 1
ATOM 1447 O O . TYR A 1 183 ? 56.868 7.662 -1.297 1.00 27.83 182 TYR A O 1
ATOM 1456 N N . GLU A 1 184 ? 58.499 8.199 0.201 1.00 27.93 183 GLU A N 1
ATOM 1457 C CA . GLU A 1 184 ? 58.786 6.823 0.660 1.00 30.09 183 GLU A CA 1
ATOM 1458 C C . GLU A 1 184 ? 57.555 6.033 1.068 1.00 29.68 183 GLU A C 1
ATOM 1459 O O . GLU A 1 184 ? 57.474 4.847 0.801 1.00 30.47 183 GLU A O 1
ATOM 1465 N N . ALA A 1 185 ? 56.621 6.691 1.743 1.00 29.56 184 ALA A N 1
ATOM 1466 C CA . ALA A 1 185 ? 55.372 6.063 2.168 1.00 29.38 184 ALA A CA 1
ATOM 1467 C C . ALA A 1 185 ? 54.604 5.378 1.024 1.00 28.10 184 ALA A C 1
ATOM 1468 O O . ALA A 1 185 ? 53.922 4.383 1.272 1.00 27.12 184 ALA A O 1
ATOM 1470 N N . ASP A 1 186 ? 54.759 5.872 -0.208 1.00 27.44 185 ASP A N 1
ATOM 1471 C CA . ASP A 1 186 ? 54.074 5.328 -1.386 1.00 28.81 185 ASP A CA 1
ATOM 1472 C C . ASP A 1 186 ? 54.951 4.543 -2.341 1.00 29.98 185 ASP A C 1
ATOM 1473 O O . ASP A 1 186 ? 54.448 4.065 -3.355 1.00 29.13 185 ASP A O 1
ATOM 1478 N N . ALA A 1 187 ? 56.249 4.412 -2.038 1.00 28.52 186 ALA A N 1
ATOM 1479 C CA . ALA A 1 187 ? 57.176 3.707 -2.913 1.00 29.31 186 ALA A CA 1
ATOM 1480 C C . ALA A 1 187 ? 57.015 2.201 -2.746 1.00 30.49 186 ALA A C 1
ATOM 1481 O O . ALA A 1 187 ? 56.681 1.716 -1.656 1.00 30.25 186 ALA A O 1
ATOM 1483 N N . LYS A 1 188 ? 57.182 1.480 -3.846 1.00 30.57 187 LYS A N 1
ATOM 1484 C CA . LYS A 1 188 ? 57.163 0.028 -3.852 1.00 30.73 187 LYS A CA 1
ATOM 1485 C C . LYS A 1 188 ? 58.609 -0.416 -3.916 1.00 31.00 187 LYS A C 1
ATOM 1486 O O . LYS A 1 188 ? 59.463 0.330 -4.392 1.00 31.65 187 LYS A O 1
ATOM 1492 N N . LEU A 1 189 ? 58.884 -1.622 -3.432 1.00 32.34 188 LEU A N 1
ATOM 1493 C CA . LEU A 1 189 ? 60.217 -2.212 -3.519 1.00 33.73 188 LEU A CA 1
ATOM 1494 C C . LEU A 1 189 ? 60.205 -3.250 -4.621 1.00 34.42 188 LEU A C 1
ATOM 1495 O O . LEU A 1 189 ? 59.352 -4.136 -4.618 1.00 33.91 188 LEU A O 1
ATOM 1500 N N . LEU A 1 190 ? 61.145 -3.128 -5.551 1.00 34.70 189 LEU A N 1
ATOM 1501 C CA . LEU A 1 190 ? 61.295 -4.072 -6.649 1.00 36.17 189 LEU A CA 1
ATOM 1502 C C . LEU A 1 190 ? 62.748 -4.512 -6.618 1.00 36.80 189 LEU A C 1
ATOM 1503 O O . LEU A 1 190 ? 63.626 -3.781 -7.076 1.00 35.53 189 LEU A O 1
ATOM 1508 N N . ASN A 1 191 ? 62.984 -5.694 -6.048 1.00 38.85 190 ASN A N 1
ATOM 1509 C CA . ASN A 1 191 ? 64.329 -6.241 -5.864 1.00 40.18 190 ASN A CA 1
ATOM 1510 C C . ASN A 1 191 ? 65.244 -5.244 -5.127 1.00 40.64 190 ASN A C 1
ATOM 1511 O O . ASN A 1 191 ? 66.323 -4.898 -5.602 1.00 40.20 190 ASN A O 1
ATOM 1516 N N . GLY A 1 192 ? 64.754 -4.743 -3.995 1.00 42.40 191 GLY A N 1
ATOM 1517 C CA . GLY A 1 192 ? 65.500 -3.808 -3.155 1.00 43.20 191 GLY A CA 1
ATOM 1518 C C . GLY A 1 192 ? 65.668 -2.364 -3.616 1.00 42.96 191 GLY A C 1
ATOM 1519 O O . GLY A 1 192 ? 66.398 -1.607 -2.968 1.00 43.30 191 GLY A O 1
ATOM 1520 N N . LYS A 1 193 ? 65.017 -1.967 -4.714 1.00 40.54 192 LYS A N 1
ATOM 1521 C CA . LYS A 1 193 ? 65.112 -0.587 -5.206 1.00 38.58 192 LYS A CA 1
ATOM 1522 C C . LYS A 1 193 ? 63.736 0.076 -5.101 1.00 35.01 192 LYS A C 1
ATOM 1523 O O . LYS A 1 193 ? 62.729 -0.583 -5.365 1.00 31.58 192 LYS A O 1
ATOM 1528 N N . PRO A 1 194 ? 63.686 1.365 -4.691 1.00 33.63 193 PRO A N 1
ATOM 1529 C CA . PRO A 1 194 ? 62.407 2.065 -4.581 1.00 34.15 193 PRO A CA 1
ATOM 1530 C C . PRO A 1 194 ? 61.894 2.451 -5.971 1.00 32.82 193 PRO A C 1
ATOM 1531 O O . PRO A 1 194 ? 62.633 3.037 -6.768 1.00 30.88 193 PRO A O 1
ATOM 1535 N N . VAL A 1 195 ? 60.646 2.095 -6.241 1.00 31.97 194 VAL A N 1
ATOM 1536 C CA . VAL A 1 195 ? 59.989 2.321 -7.517 1.00 33.14 194 VAL A CA 1
ATOM 1537 C C . VAL A 1 195 ? 58.590 2.878 -7.226 1.00 33.16 194 VAL A C 1
ATOM 1538 O O . VAL A 1 195 ? 57.896 2.385 -6.334 1.00 32.75 194 VAL A O 1
ATOM 1542 N N . CYS A 1 196 ? 58.187 3.909 -7.964 1.00 30.48 195 CYS A N 1
ATOM 1543 C CA . CYS A 1 196 ? 56.865 4.477 -7.788 1.00 30.16 195 CYS A CA 1
ATOM 1544 C C . CYS A 1 196 ? 55.843 3.475 -8.320 1.00 29.05 195 CYS A C 1
ATOM 1545 O O . CYS A 1 196 ? 56.167 2.617 -9.159 1.00 29.79 195 CYS A O 1
ATOM 1548 N N . LYS A 1 197 ? 54.621 3.582 -7.818 1.00 29.59 196 LYS A N 1
ATOM 1549 C CA . LYS A 1 197 ? 53.545 2.651 -8.176 1.00 30.41 196 LYS A CA 1
ATOM 1550 C C . LYS A 1 197 ? 53.284 2.513 -9.693 1.00 30.54 196 LYS A C 1
ATOM 1551 O O . LYS A 1 197 ? 53.254 1.395 -10.186 1.00 30.27 196 LYS A O 1
ATOM 1557 N N . PRO A 1 198 ? 53.113 3.633 -10.431 1.00 30.87 197 PRO A N 1
ATOM 1558 C CA . PRO A 1 198 ? 52.953 3.517 -11.892 1.00 30.87 197 PRO A CA 1
ATOM 1559 C C . PRO A 1 198 ? 54.053 2.701 -12.596 1.00 31.31 197 PRO A C 1
ATOM 1560 O O . PRO A 1 198 ? 53.736 1.938 -13.498 1.00 30.79 197 PRO A O 1
ATOM 1564 N N . ASP A 1 199 ? 55.311 2.867 -12.192 1.00 30.87 198 ASP A N 1
ATOM 1565 C CA . ASP A 1 199 ? 56.415 2.080 -12.756 1.00 32.91 198 ASP A CA 1
ATOM 1566 C C . ASP A 1 199 ? 56.490 0.663 -12.222 1.00 32.82 198 ASP A C 1
ATOM 1567 O O . ASP A 1 199 ? 57.008 -0.215 -12.923 1.00 32.41 198 ASP A O 1
ATOM 1572 N N . TYR A 1 200 ? 55.989 0.430 -11.005 1.00 32.22 199 TYR A N 1
ATOM 1573 C CA . TYR A 1 200 ? 55.953 -0.915 -10.424 1.00 33.03 199 TYR A CA 1
ATOM 1574 C C . TYR A 1 200 ? 54.865 -1.741 -11.110 1.00 33.00 199 TYR A C 1
ATOM 1575 O O . TYR A 1 200 ? 55.140 -2.794 -11.644 1.00 33.14 199 TYR A O 1
ATOM 1584 N N . TYR A 1 201 ? 53.637 -1.235 -11.089 1.00 33.12 200 TYR A N 1
ATOM 1585 C CA . TYR A 1 201 ? 52.485 -1.941 -11.657 1.00 35.40 200 TYR A CA 1
ATOM 1586 C C . TYR A 1 201 ? 52.440 -1.965 -13.191 1.00 39.48 200 TYR A C 1
ATOM 1587 O O . TYR A 1 201 ? 51.835 -2.871 -13.757 1.00 40.70 200 TYR A O 1
ATOM 1596 N N . GLY A 1 202 ? 53.060 -0.980 -13.845 1.00 42.92 201 GLY A N 1
ATOM 1597 C CA . GLY A 1 202 ? 53.170 -0.936 -15.310 1.00 46.17 201 G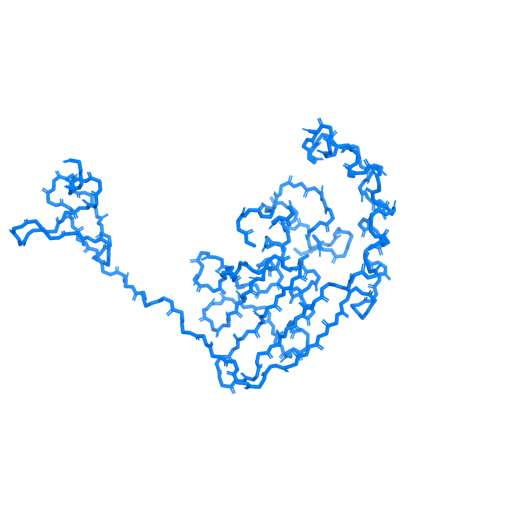LY A CA 1
ATOM 1598 C C . GLY A 1 202 ? 54.542 -1.419 -15.771 1.00 48.34 201 GLY A C 1
ATOM 1599 O O . GLY A 1 202 ? 54.926 -2.587 -15.575 1.00 50.66 201 GLY A O 1
#

Solvent-accessible surface area: 11731 Å² total

Organism: Thermoplasma acidophilum (strain ATCC 25905 / DSM 1728 / JCM 9062 / NBRC 15155 / AMRC-C165) (NCBI:txid273075)

CATH classification: 1.10.3320.10 (+2 more: 3.30.1330.20, 3.30.60.20)

Secondary structure (DSSP, 8-state):
--EETTEEHHHHHHH-S------HHHHHHHHHHHT----SSSS-EEEE--TT--THHHHHHHHHHS--TTTT-EEE--S--SEEEEE-TTS-EEEEEE-S---HHHHHTHHHHHHHHHT--GGGS-HHHHHHHHHHHHHS-HHHHEEEEEESS----PPPP---EEE-TTT--EEEGGGPEEETTEEE-HHHHH-

InterPro domains:
  IPR003814 Formylmethanofuran dehydrogenase, subunit E domain [PF02663] (15-153)
  IPR023288 Pa2218-like domain superfamily [G3DSA:1.10.3320.10] (12-146)
  IPR037103 Tubulin/FtsZ-like, C-terminal domain [G3DSA:3.30.1330.20] (22-157)
  IPR053194 S-adenosyl-L-methionine-binding protein AF_0433 [PTHR39418] (11-197)

Sequence (195 aa):
EKLNFGIPEWAFEFHGHKCPYPGYRAGSYALKIIAGLEKEKDHRTYLLSESPEDNGCFNDGAQAATGCTYGKGLFSLLGYGKLALILYRPGRKAIRVHVRNSFDELSTRASDFFRYRKQGYEPSEIPAGAIDPVLEWISSLEDEEIFEYREIDGFTFEPVKKNGAKVVRRCDVCGEYTYEADAKLLNGKPVCKPDYYG

Nearest PDB structures (foldseek):
  2gvi-assembly1_A  TM=1.002E+00  e=1.502E-39  Thermoplasma acidophilum
  2glz-assembly1_B  TM=7.776E-01  e=1.620E-08  Desulfitobacterium hafniense DCB-2
  3t91-assembly1_B  TM=1.992E-01  e=7.578E-01  Bacillus subtilis